Protein AF-A0AA38U4Q5-F1 (afdb_monomer_lite)

Structure (mmCIF, N/CA/C/O backbone):
data_AF-A0AA38U4Q5-F1
#
_entry.id   AF-A0AA38U4Q5-F1
#
loop_
_atom_site.group_PDB
_atom_site.id
_atom_site.type_symbol
_atom_site.label_atom_id
_atom_site.label_alt_id
_atom_site.label_comp_id
_atom_site.label_asym_id
_atom_site.label_entity_id
_atom_site.label_seq_id
_atom_site.pdbx_PDB_ins_code
_atom_site.Cartn_x
_atom_site.Cartn_y
_atom_site.Cartn_z
_atom_site.occupancy
_atom_site.B_iso_or_equiv
_atom_site.auth_seq_id
_atom_site.auth_comp_id
_atom_site.auth_asym_id
_atom_site.auth_atom_id
_atom_site.pdbx_PDB_model_num
ATOM 1 N N . MET A 1 1 ? -19.847 50.10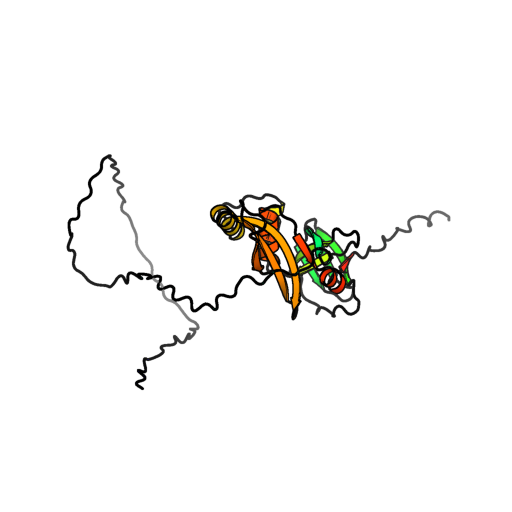5 -0.157 1.00 45.91 1 MET A N 1
ATOM 2 C CA . MET A 1 1 ? -18.550 50.261 -0.844 1.00 45.91 1 MET A CA 1
ATOM 3 C C . MET A 1 1 ? -17.625 51.060 0.057 1.00 45.91 1 MET A C 1
ATOM 5 O O . MET A 1 1 ? -17.808 52.264 0.127 1.00 45.91 1 MET A O 1
ATOM 9 N N . SER A 1 2 ? -16.682 50.407 0.745 1.00 33.75 2 SER A N 1
ATOM 10 C CA . SER A 1 2 ? -15.526 51.073 1.370 1.00 33.75 2 SER A CA 1
ATOM 11 C C . SER A 1 2 ? -14.420 50.029 1.566 1.00 33.75 2 SER A C 1
ATOM 13 O O . SER A 1 2 ? -14.553 49.141 2.404 1.00 33.75 2 SER A O 1
ATOM 15 N N . ALA A 1 3 ? -13.369 50.087 0.749 1.00 39.03 3 ALA A N 1
ATOM 16 C CA . ALA A 1 3 ? -12.176 49.256 0.889 1.00 39.03 3 ALA A CA 1
ATOM 17 C C . ALA A 1 3 ? -11.182 49.967 1.817 1.00 39.03 3 ALA A C 1
ATOM 19 O O . ALA A 1 3 ? -10.900 51.146 1.614 1.00 39.03 3 ALA A O 1
ATOM 20 N N . LEU A 1 4 ? -10.650 49.266 2.821 1.00 42.06 4 LEU A N 1
ATOM 21 C CA . LEU A 1 4 ? -9.545 49.761 3.643 1.00 42.06 4 LEU A CA 1
ATOM 22 C C . LEU A 1 4 ? -8.283 48.959 3.324 1.00 42.06 4 LEU A C 1
ATOM 24 O O . LEU A 1 4 ? -8.191 47.761 3.581 1.00 42.06 4 LEU A O 1
ATOM 28 N N . GLN A 1 5 ? -7.336 49.665 2.716 1.00 43.12 5 GLN A N 1
ATOM 29 C CA . GLN A 1 5 ? -6.002 49.221 2.339 1.00 43.12 5 GLN A CA 1
ATOM 30 C C . GLN A 1 5 ? -5.102 49.184 3.581 1.00 43.12 5 GLN A C 1
ATOM 32 O O . GLN A 1 5 ? -4.983 50.181 4.291 1.00 43.12 5 GLN A O 1
ATOM 37 N N . GLY A 1 6 ? -4.459 48.044 3.837 1.00 45.00 6 GLY A N 1
ATOM 38 C CA . GLY A 1 6 ? -3.438 47.879 4.875 1.00 45.00 6 GLY A CA 1
ATOM 39 C C . GLY A 1 6 ? -2.157 47.282 4.275 1.00 45.00 6 GLY A C 1
ATOM 40 O O . GLY A 1 6 ? -2.255 46.483 3.342 1.00 45.00 6 GLY A O 1
ATOM 41 N N . PRO A 1 7 ? -0.960 47.672 4.748 1.00 42.25 7 PRO A N 1
ATOM 42 C CA . PRO A 1 7 ? 0.298 47.344 4.083 1.00 42.25 7 PRO A CA 1
ATOM 43 C C . PRO A 1 7 ? 0.684 45.868 4.250 1.00 42.25 7 PRO A C 1
ATOM 45 O O . PRO A 1 7 ? 0.708 45.331 5.357 1.00 42.25 7 PRO A O 1
ATOM 48 N N . VAL A 1 8 ? 1.046 45.236 3.133 1.00 43.09 8 VAL A N 1
ATOM 49 C CA . VAL A 1 8 ? 1.680 43.914 3.084 1.00 43.09 8 VAL A CA 1
ATOM 50 C C . VAL A 1 8 ? 3.184 44.107 3.281 1.00 43.09 8 VAL A C 1
ATOM 52 O O . VAL A 1 8 ? 3.844 44.725 2.450 1.00 43.09 8 VAL A O 1
ATOM 55 N N . VAL A 1 9 ? 3.736 43.589 4.380 1.00 43.19 9 VAL A N 1
ATOM 56 C CA . VAL A 1 9 ? 5.187 43.559 4.614 1.00 43.19 9 VAL A CA 1
ATOM 57 C C . VAL A 1 9 ? 5.694 42.149 4.327 1.00 43.19 9 VAL A C 1
ATOM 59 O O . VAL A 1 9 ? 5.511 41.238 5.131 1.00 43.19 9 VAL A O 1
ATOM 62 N N . CYS A 1 10 ? 6.335 41.974 3.172 1.00 33.91 10 CYS A N 1
ATOM 63 C CA . CYS A 1 10 ? 7.063 40.757 2.815 1.00 33.91 10 CYS A CA 1
ATOM 64 C C . CYS A 1 10 ? 8.519 40.878 3.300 1.00 33.91 10 CYS A C 1
ATOM 66 O O . CYS A 1 10 ? 9.202 41.819 2.888 1.00 33.91 10 CYS A O 1
ATOM 68 N N . PRO A 1 11 ? 9.047 39.967 4.135 1.00 36.31 11 PRO A N 1
ATOM 69 C CA . PRO A 1 11 ? 10.461 39.998 4.482 1.00 36.31 11 PRO A CA 1
ATOM 70 C C . PRO A 1 11 ? 11.305 39.491 3.303 1.00 36.31 11 PRO A C 1
ATOM 72 O O . PRO A 1 11 ? 11.183 38.348 2.869 1.00 36.31 11 PRO A O 1
ATOM 75 N N . SER A 1 12 ? 12.171 40.367 2.791 1.00 36.84 12 SER A N 1
ATOM 76 C CA . SER A 1 12 ? 13.188 40.044 1.789 1.00 36.84 12 SER A CA 1
ATOM 77 C C . SER A 1 12 ? 14.406 39.415 2.470 1.00 36.84 12 SER A C 1
ATOM 79 O O . SER A 1 12 ? 14.981 39.993 3.394 1.00 36.84 12 SER A O 1
ATOM 81 N N . VAL A 1 13 ? 14.797 38.221 2.024 1.00 39.03 13 VAL A N 1
ATOM 82 C CA . VAL A 1 13 ? 16.018 37.535 2.461 1.00 39.03 13 VAL A CA 1
ATOM 83 C C . VAL A 1 13 ? 17.176 38.047 1.611 1.00 39.03 13 VAL A C 1
ATOM 85 O O . VAL A 1 13 ? 17.187 37.858 0.396 1.00 39.03 13 VAL A O 1
ATOM 88 N N . ARG A 1 14 ? 18.177 38.673 2.240 1.00 33.56 14 ARG A N 1
ATOM 89 C CA . ARG A 1 14 ? 19.441 39.025 1.579 1.00 33.56 14 ARG A CA 1
ATOM 90 C C . ARG A 1 14 ? 20.605 38.344 2.291 1.00 33.56 14 ARG A C 1
ATOM 92 O O . ARG A 1 14 ? 20.789 38.515 3.493 1.00 33.56 14 ARG A O 1
ATOM 99 N N . GLY A 1 15 ? 21.359 37.555 1.528 1.00 36.09 15 GLY A N 1
ATOM 100 C CA . GLY A 1 15 ? 22.541 36.835 1.992 1.00 36.09 15 GLY A CA 1
ATOM 101 C C . GLY A 1 15 ? 23.703 37.760 2.358 1.00 36.09 15 GLY A C 1
ATOM 102 O O . GLY A 1 15 ? 23.813 38.878 1.850 1.00 36.09 15 GLY A O 1
ATOM 103 N N . LYS A 1 16 ? 24.593 37.270 3.225 1.00 34.66 16 LYS A N 1
ATOM 104 C CA . LYS A 1 16 ? 25.886 37.893 3.522 1.00 34.66 16 LYS A CA 1
ATOM 105 C C . LYS A 1 16 ? 27.019 36.890 3.308 1.00 34.66 16 LYS A C 1
ATOM 107 O O . LYS A 1 16 ? 27.027 35.821 3.910 1.00 34.66 16 LYS A O 1
ATOM 112 N N . GLN A 1 17 ? 27.957 37.277 2.447 1.00 32.22 17 GLN A N 1
ATOM 113 C CA . GLN A 1 17 ? 29.292 36.700 2.298 1.00 32.22 17 GLN A CA 1
ATOM 114 C C . GLN A 1 17 ? 30.248 37.247 3.379 1.00 32.22 17 GLN A C 1
ATOM 116 O O . GLN A 1 17 ? 30.148 38.414 3.744 1.00 32.22 17 GLN A O 1
ATOM 121 N N . GLY A 1 18 ? 31.166 36.380 3.831 1.00 28.41 18 GLY A N 1
ATOM 122 C CA . GLY A 1 18 ? 32.621 36.593 3.969 1.00 28.41 18 GLY A CA 1
ATOM 123 C C . GLY A 1 18 ? 33.213 37.673 4.896 1.00 28.41 18 GLY A C 1
ATOM 124 O O . GLY A 1 18 ? 33.141 38.853 4.583 1.00 28.41 18 GLY A O 1
ATOM 125 N N . GLY A 1 19 ? 33.999 37.231 5.896 1.00 26.72 19 GLY A N 1
ATOM 126 C CA . GLY A 1 19 ? 35.382 37.724 6.074 1.00 26.72 19 GLY A CA 1
ATOM 127 C C . GLY A 1 19 ? 35.828 38.390 7.397 1.00 26.72 19 GLY A C 1
ATOM 128 O O . GLY A 1 19 ? 35.588 39.570 7.593 1.00 26.72 19 GLY A O 1
ATOM 129 N N . VAL A 1 20 ? 36.642 37.637 8.165 1.00 28.25 20 VAL A N 1
ATOM 130 C CA . VAL A 1 20 ? 37.889 38.004 8.905 1.00 28.25 20 VAL A CA 1
ATOM 131 C C . VAL A 1 20 ? 37.859 38.694 10.302 1.00 28.25 20 VAL A C 1
ATOM 133 O O . VAL A 1 20 ? 37.596 39.879 10.443 1.00 28.25 20 VAL A O 1
ATOM 136 N N . HIS A 1 21 ? 38.255 37.874 11.298 1.00 27.42 21 HIS A N 1
ATOM 137 C CA . HIS A 1 21 ? 39.023 38.024 12.565 1.00 27.42 21 HIS A CA 1
ATOM 138 C C . HIS A 1 21 ? 39.074 39.313 13.422 1.00 27.42 21 HIS A C 1
ATOM 140 O O . HIS A 1 21 ? 39.544 40.347 12.969 1.00 27.42 21 HIS A O 1
ATOM 146 N N . ALA A 1 22 ? 38.863 39.141 14.745 1.00 27.81 22 ALA A N 1
ATOM 147 C CA . ALA A 1 22 ? 39.891 39.298 15.801 1.00 27.81 22 ALA A CA 1
ATOM 148 C C . ALA A 1 22 ? 39.407 38.735 17.168 1.00 27.81 22 ALA A C 1
ATOM 150 O O . ALA A 1 22 ? 38.235 38.861 17.513 1.00 27.81 22 ALA A O 1
ATOM 151 N N . VAL A 1 23 ? 40.316 38.112 17.931 1.00 31.25 23 VAL A N 1
ATOM 152 C CA . VAL A 1 23 ? 40.161 37.595 19.316 1.00 31.25 23 VAL A CA 1
ATOM 153 C C . VAL A 1 23 ? 40.942 38.525 20.264 1.00 31.25 23 VAL A C 1
ATOM 155 O O . VAL A 1 23 ? 41.954 39.076 19.826 1.00 31.25 23 VAL A O 1
ATOM 158 N N . PRO A 1 24 ? 40.503 38.735 21.524 1.00 33.53 24 PRO A N 1
ATOM 159 C CA . PRO A 1 24 ? 41.291 38.204 22.652 1.00 33.53 24 PRO A CA 1
ATOM 160 C C . PRO A 1 24 ? 40.464 37.624 23.835 1.00 33.53 24 PRO A C 1
ATOM 162 O O . PRO A 1 24 ? 39.470 38.194 24.272 1.00 33.53 24 PRO A O 1
ATOM 165 N N . THR A 1 25 ? 40.920 36.455 24.313 1.00 27.16 25 THR A N 1
ATOM 166 C CA . THR A 1 25 ? 41.207 35.993 25.708 1.00 27.16 25 THR A CA 1
ATOM 167 C C . THR A 1 25 ? 41.130 37.050 26.836 1.00 27.16 25 THR A C 1
ATOM 169 O O . THR A 1 25 ? 41.479 38.190 26.565 1.00 27.16 25 THR A O 1
ATOM 172 N N . VAL A 1 26 ? 40.778 36.842 28.124 1.00 29.44 26 VAL A N 1
ATOM 173 C CA . VAL A 1 26 ? 40.912 35.789 29.183 1.00 29.44 26 VAL A CA 1
ATOM 174 C C . VAL A 1 26 ? 40.090 36.333 30.411 1.00 29.44 26 VAL A C 1
ATOM 176 O O . VAL A 1 26 ? 39.965 37.548 30.512 1.00 29.44 26 VAL A O 1
ATOM 179 N N . ASP A 1 27 ? 39.320 35.587 31.231 1.00 28.78 27 ASP A N 1
ATOM 180 C CA . ASP A 1 27 ? 39.670 35.010 32.563 1.00 28.78 27 ASP A CA 1
ATOM 181 C C . ASP A 1 27 ? 38.387 34.471 33.281 1.00 28.78 27 ASP A C 1
ATOM 183 O O . ASP A 1 27 ? 37.297 35.009 33.077 1.00 28.78 27 ASP A O 1
ATOM 187 N N . GLY A 1 28 ? 38.491 33.412 34.108 1.00 29.12 28 GLY A N 1
ATOM 188 C CA . GLY A 1 28 ? 37.381 32.753 34.859 1.00 29.12 28 GLY A CA 1
ATOM 189 C C . GLY A 1 28 ? 37.119 33.322 36.279 1.00 29.12 28 GLY A C 1
ATOM 190 O O . GLY A 1 28 ? 37.420 34.485 36.511 1.00 29.12 28 GLY A O 1
ATOM 191 N N . PRO A 1 29 ? 36.700 32.535 37.307 1.00 39.59 29 PRO A N 1
ATOM 192 C CA . PRO A 1 29 ? 35.668 31.485 37.375 1.00 39.59 29 PRO A CA 1
ATOM 193 C C . PRO A 1 29 ? 34.695 31.617 38.603 1.00 39.59 29 PRO A C 1
ATOM 195 O O . PRO A 1 29 ? 34.914 32.399 39.518 1.00 39.59 29 PRO A O 1
ATOM 198 N N . LEU A 1 30 ? 33.698 30.711 38.671 1.00 27.84 30 LEU A N 1
ATOM 199 C CA . LEU A 1 30 ? 33.122 30.077 39.889 1.00 27.84 30 LEU A CA 1
ATOM 200 C C . LEU A 1 30 ? 32.148 30.857 40.824 1.00 27.84 30 LEU A C 1
ATOM 202 O O . LEU A 1 30 ? 32.548 31.788 41.506 1.00 27.84 30 LEU A O 1
ATOM 206 N N . MET A 1 31 ? 30.915 30.335 41.019 1.00 30.05 31 MET A N 1
ATOM 207 C CA . MET A 1 31 ? 30.377 29.861 42.327 1.00 30.05 31 MET A CA 1
ATOM 208 C C . MET A 1 31 ? 28.862 29.512 42.315 1.00 30.05 31 MET A C 1
ATOM 210 O O . MET A 1 31 ? 27.995 30.368 42.213 1.00 30.05 31 MET A O 1
ATOM 214 N N . LYS A 1 32 ? 28.601 28.210 42.528 1.00 29.17 32 LYS A N 1
ATOM 215 C CA . LYS A 1 32 ? 27.568 27.545 43.363 1.00 29.17 32 LYS A CA 1
ATOM 216 C C . LYS A 1 32 ? 26.070 27.875 43.198 1.00 29.17 32 LYS A C 1
ATOM 218 O O . LYS A 1 32 ? 25.544 28.827 43.761 1.00 29.17 32 LYS A O 1
ATOM 223 N N . ALA A 1 33 ? 25.351 26.899 42.635 1.00 29.77 33 ALA A N 1
ATOM 224 C CA . ALA A 1 33 ? 23.920 26.683 42.843 1.00 29.77 33 ALA A CA 1
ATOM 225 C C . ALA A 1 33 ? 23.649 26.008 44.207 1.00 29.77 33 ALA A C 1
ATOM 227 O O . ALA A 1 33 ? 24.305 25.026 44.559 1.00 29.77 33 ALA A O 1
ATOM 228 N N . LYS A 1 34 ? 22.655 26.504 44.958 1.00 29.94 34 LYS A N 1
ATOM 229 C CA . LYS A 1 34 ? 22.042 25.803 46.098 1.00 29.94 34 LYS A CA 1
ATOM 230 C C . LYS A 1 34 ? 20.636 25.356 45.709 1.00 29.94 34 LYS A C 1
ATOM 232 O O . LYS A 1 34 ? 19.784 26.172 45.376 1.00 29.94 34 LYS A O 1
ATOM 237 N N . ILE A 1 35 ? 20.419 24.048 45.781 1.00 32.06 35 ILE A N 1
ATOM 238 C CA . ILE A 1 35 ? 19.111 23.397 45.743 1.00 32.06 35 ILE A CA 1
ATOM 239 C C . ILE A 1 35 ? 18.514 23.504 47.148 1.00 32.06 35 ILE A C 1
ATOM 241 O O . ILE A 1 35 ? 19.181 23.142 48.116 1.00 32.06 35 ILE A O 1
ATOM 245 N N . HIS A 1 36 ? 17.259 23.942 47.262 1.00 28.64 36 HIS A N 1
ATOM 246 C CA . HIS A 1 36 ? 16.460 23.678 48.454 1.00 28.64 36 HIS A CA 1
ATOM 247 C C . HIS A 1 36 ? 15.146 23.009 48.065 1.00 28.64 36 HIS A C 1
ATOM 249 O O . HIS A 1 36 ? 14.386 23.487 47.226 1.00 28.64 36 HIS A O 1
ATOM 255 N N . ARG A 1 37 ? 14.944 21.851 48.683 1.00 30.53 37 ARG A N 1
ATOM 256 C CA . ARG A 1 37 ? 13.786 20.971 48.607 1.00 30.53 37 ARG A CA 1
ATOM 257 C C . ARG A 1 37 ? 12.869 21.322 49.779 1.00 30.53 37 ARG A C 1
ATOM 259 O O . ARG A 1 37 ? 13.357 21.422 50.902 1.00 30.53 37 ARG A O 1
ATOM 266 N N . SER A 1 38 ? 11.567 21.414 49.544 1.00 33.88 38 SER A N 1
ATOM 267 C CA . SER A 1 38 ? 10.544 21.099 50.547 1.00 33.88 38 SER A CA 1
ATOM 268 C C . SER A 1 38 ? 9.225 20.803 49.836 1.00 33.88 38 SER A C 1
ATOM 270 O O . SER A 1 38 ? 8.713 21.607 49.065 1.00 33.88 38 SER A O 1
ATOM 272 N N . GLY A 1 39 ? 8.707 19.595 50.056 1.00 34.41 39 GLY A N 1
ATOM 273 C CA . GLY A 1 39 ? 7.292 19.307 49.845 1.00 34.41 39 GLY A CA 1
ATOM 274 C C . GLY A 1 39 ? 6.483 19.764 51.057 1.00 34.41 39 GLY A C 1
ATOM 275 O O . GLY A 1 39 ? 7.074 20.092 52.082 1.00 34.41 39 GLY A O 1
ATOM 276 N N . ILE A 1 40 ? 5.155 19.765 50.926 1.00 36.88 40 ILE A N 1
ATOM 277 C CA . ILE A 1 40 ? 4.161 19.216 51.869 1.00 36.88 40 ILE A CA 1
ATOM 278 C C . ILE A 1 40 ? 2.748 19.463 51.289 1.00 36.88 40 ILE A C 1
ATOM 280 O O . ILE A 1 40 ? 2.499 20.432 50.579 1.00 36.88 40 ILE A O 1
ATOM 284 N N . TRP A 1 41 ? 1.881 18.487 51.560 1.00 30.95 41 TRP A N 1
ATOM 285 C CA . TRP A 1 41 ? 0.478 18.262 51.197 1.00 30.95 41 TRP A CA 1
ATOM 286 C C . TRP A 1 41 ? -0.540 19.406 51.398 1.00 30.95 41 TRP A C 1
ATOM 288 O O . TRP A 1 41 ? -0.482 20.119 52.390 1.00 30.95 41 TRP A O 1
ATOM 298 N N . GLY A 1 42 ? -1.622 19.358 50.598 1.00 30.53 42 GLY A N 1
ATOM 299 C CA . GLY A 1 42 ? -2.968 19.127 51.161 1.00 30.53 42 GLY A CA 1
ATOM 300 C C . GLY A 1 42 ? -4.065 20.197 50.991 1.00 30.53 42 GLY A C 1
ATOM 301 O O . GLY A 1 42 ? -4.023 21.233 51.631 1.00 30.53 42 GLY A O 1
ATOM 302 N N . LEU A 1 43 ? -5.126 19.799 50.265 1.00 31.52 43 LEU A N 1
ATOM 303 C CA . LEU A 1 43 ? -6.559 20.166 50.380 1.00 31.52 43 LEU A CA 1
ATOM 304 C C . LEU A 1 43 ? -7.131 21.490 49.803 1.00 31.52 43 LEU A C 1
ATOM 306 O O . LEU A 1 43 ? -6.919 22.586 50.298 1.00 31.52 43 LEU A O 1
ATOM 310 N N . LYS A 1 44 ? -7.994 21.273 48.790 1.00 35.00 44 LYS A N 1
ATOM 311 C CA . LYS A 1 44 ? -9.343 21.827 48.510 1.00 35.00 44 LYS A CA 1
ATOM 312 C C . LYS A 1 44 ? -9.702 23.241 49.005 1.00 35.00 44 LYS A C 1
ATOM 314 O O . LYS A 1 44 ? -9.919 23.458 50.189 1.00 35.00 44 LYS A O 1
ATOM 319 N N . GLY A 1 45 ? -10.050 24.103 48.045 1.00 30.31 45 GLY A N 1
ATOM 320 C CA . GLY A 1 45 ? -10.934 25.252 48.262 1.00 30.31 45 GLY A CA 1
ATOM 321 C C . GLY A 1 45 ? -11.032 26.157 47.035 1.00 30.31 45 GLY A C 1
ATOM 322 O O . GLY A 1 45 ? -10.059 26.794 46.651 1.00 30.31 45 GLY A O 1
ATOM 323 N N . ILE A 1 46 ? -12.208 26.209 46.411 1.00 42.94 46 ILE A N 1
ATOM 324 C CA . ILE A 1 46 ? -12.569 27.212 45.403 1.00 42.94 46 ILE A CA 1
ATOM 325 C C . ILE A 1 46 ? -12.835 28.527 46.146 1.00 42.94 46 ILE A C 1
ATOM 327 O O . ILE A 1 46 ? -13.780 28.568 46.925 1.00 42.94 46 ILE A O 1
ATOM 331 N N . ASN A 1 47 ? -12.069 29.594 45.887 1.00 31.16 47 ASN A N 1
ATOM 332 C CA . ASN A 1 47 ? -12.656 30.908 45.606 1.00 31.16 47 ASN A CA 1
ATOM 333 C C . ASN A 1 47 ? -11.657 31.912 45.011 1.00 31.16 47 ASN A C 1
ATOM 335 O O . ASN A 1 47 ? -10.459 31.897 45.279 1.00 31.16 47 ASN A O 1
ATOM 339 N N . SER A 1 48 ? -12.209 32.791 44.184 1.00 39.16 48 SER A N 1
ATOM 340 C CA . SER A 1 48 ? -11.550 33.845 43.418 1.00 39.16 48 SER A CA 1
ATOM 341 C C . SER A 1 48 ? -10.980 34.959 44.305 1.00 39.16 48 SER A C 1
ATOM 343 O O . SER A 1 48 ? -11.746 35.667 44.953 1.00 39.16 48 SER A O 1
ATOM 345 N N . HIS A 1 49 ? -9.674 35.235 44.198 1.00 29.30 49 HIS A N 1
ATOM 346 C CA . HIS A 1 49 ? -9.106 36.538 44.561 1.00 29.30 49 HIS A CA 1
ATOM 347 C C . HIS A 1 49 ? -8.103 37.047 43.515 1.00 29.30 49 HIS A C 1
ATOM 349 O O . HIS A 1 49 ? -7.144 36.380 43.133 1.00 29.30 49 HIS A O 1
ATOM 355 N N . ARG A 1 50 ? -8.367 38.275 43.047 1.00 32.06 50 ARG A N 1
ATOM 356 C CA . ARG A 1 50 ? -7.543 39.077 42.135 1.00 32.06 50 ARG A CA 1
ATOM 357 C C . ARG A 1 50 ? -6.177 39.367 42.757 1.00 32.06 50 ARG A C 1
ATOM 359 O O . ARG A 1 50 ? -6.104 40.101 43.737 1.00 32.06 50 ARG A O 1
ATOM 366 N N . VAL A 1 51 ? -5.106 38.956 42.084 1.00 31.70 51 VAL A N 1
ATOM 367 C CA . VAL A 1 51 ? -3.791 39.589 42.234 1.00 31.70 51 VAL A CA 1
ATOM 368 C C . VAL A 1 51 ? -3.585 40.514 41.040 1.00 31.70 51 VAL A C 1
ATOM 370 O O . VAL A 1 51 ? -3.519 40.082 39.890 1.00 31.70 51 VAL A O 1
ATOM 373 N N . ARG A 1 52 ? -3.547 41.820 41.309 1.00 29.36 52 ARG A N 1
ATOM 374 C CA . ARG A 1 52 ? -3.291 42.856 40.308 1.00 29.36 52 ARG A CA 1
ATOM 375 C C . ARG A 1 52 ? -1.785 43.126 40.286 1.00 29.36 52 ARG A C 1
ATOM 377 O O . ARG A 1 52 ? -1.299 43.915 41.084 1.00 29.36 52 ARG A O 1
ATOM 384 N N . VAL A 1 53 ? -1.063 42.508 39.352 1.00 31.75 53 VAL A N 1
ATOM 385 C CA . VAL A 1 53 ? 0.281 42.959 38.958 1.00 31.75 53 VAL A CA 1
ATOM 386 C C . VAL A 1 53 ? 0.172 43.566 37.567 1.00 31.75 53 VAL A C 1
ATOM 388 O O . VAL A 1 53 ? -0.210 42.908 36.602 1.00 31.75 53 VAL A O 1
ATOM 391 N N . ARG A 1 54 ? 0.447 44.866 37.487 1.00 30.78 54 ARG A N 1
ATOM 392 C CA . ARG A 1 54 ? 0.436 45.651 36.255 1.00 30.78 54 ARG A CA 1
ATOM 393 C C . ARG A 1 54 ? 1.880 45.787 35.779 1.00 30.78 54 ARG A C 1
ATOM 395 O O . ARG A 1 54 ? 2.615 46.572 36.360 1.00 30.78 54 ARG A O 1
ATOM 402 N N . ASN A 1 55 ? 2.254 45.097 34.703 1.00 31.12 55 ASN A N 1
ATOM 403 C CA . ASN A 1 55 ? 2.936 45.763 33.596 1.00 31.12 55 ASN A CA 1
ATOM 404 C C . ASN A 1 55 ? 2.805 44.977 32.283 1.00 31.12 55 ASN A C 1
ATOM 406 O O . ASN A 1 55 ? 2.635 43.764 32.267 1.00 31.12 55 ASN A O 1
ATOM 410 N N . GLN A 1 56 ? 2.780 45.730 31.193 1.00 41.12 56 GLN A N 1
ATOM 411 C CA . GLN A 1 56 ? 2.202 45.386 29.901 1.00 41.12 56 GLN A CA 1
ATOM 412 C C . GLN A 1 56 ? 3.181 44.638 28.983 1.00 41.12 56 GLN A C 1
ATOM 414 O O . GLN A 1 56 ? 4.295 45.105 28.773 1.00 41.12 56 GLN A O 1
ATOM 419 N N . ARG A 1 57 ? 2.716 43.556 28.344 1.00 38.34 57 ARG A N 1
ATOM 420 C CA . ARG A 1 57 ? 2.885 43.252 26.904 1.00 38.34 57 ARG A CA 1
ATOM 421 C C . ARG A 1 57 ? 1.999 42.047 26.570 1.00 38.34 57 ARG A C 1
ATOM 423 O O . ARG A 1 57 ? 2.035 41.031 27.251 1.00 38.34 57 ARG A O 1
ATOM 430 N N . GLY A 1 58 ? 1.100 42.248 25.608 1.00 39.69 58 GLY A N 1
ATOM 431 C CA . GLY A 1 58 ? -0.142 41.493 25.454 1.00 39.69 58 GLY A CA 1
ATOM 432 C C . GLY A 1 58 ? 0.032 40.006 25.154 1.00 39.69 58 GLY A C 1
ATOM 433 O O . GLY A 1 58 ? 0.520 39.634 24.092 1.00 39.69 58 GLY A O 1
ATOM 434 N N . SER A 1 59 ? -0.477 39.167 26.055 1.00 43.06 59 SER A N 1
ATOM 435 C CA . SER A 1 59 ? -0.853 37.796 25.725 1.00 43.06 59 SER A CA 1
ATOM 436 C C . SER A 1 59 ? -2.182 37.848 24.973 1.00 43.06 59 SER A C 1
ATOM 438 O O . SER A 1 59 ? -3.225 38.139 25.561 1.00 43.06 59 SER A O 1
ATOM 440 N N . LYS A 1 60 ? -2.152 37.652 23.651 1.00 42.69 60 LYS A N 1
ATOM 441 C CA . LYS A 1 60 ? -3.379 37.434 22.879 1.00 42.69 60 LYS A CA 1
ATOM 442 C C . LYS A 1 60 ? -3.881 36.031 23.212 1.00 42.69 60 LYS A C 1
ATOM 444 O O . LYS A 1 60 ? -3.334 35.048 22.723 1.00 42.69 60 LYS A O 1
ATOM 449 N N . ILE A 1 61 ? -4.916 35.945 24.040 1.00 42.47 61 ILE A N 1
ATOM 450 C CA . ILE A 1 61 ? -5.709 34.723 24.171 1.00 42.47 61 ILE A CA 1
ATOM 451 C C . ILE A 1 61 ? -6.485 34.582 22.861 1.00 42.47 61 ILE A C 1
ATOM 453 O O . ILE A 1 61 ? -7.350 35.401 22.558 1.00 42.47 61 ILE A O 1
ATOM 457 N N . VAL A 1 62 ? -6.127 33.588 22.050 1.00 47.50 62 VAL A N 1
ATOM 458 C CA . VAL A 1 62 ? -6.910 33.220 20.868 1.00 47.50 62 VAL A CA 1
ATOM 459 C C . VAL A 1 62 ? -8.086 32.387 21.363 1.00 47.50 62 VAL A C 1
ATOM 461 O O . VAL A 1 62 ? -7.959 31.194 21.619 1.00 47.50 62 VAL A O 1
ATOM 464 N N . THR A 1 63 ? -9.224 33.041 21.567 1.00 35.31 63 THR A N 1
ATOM 465 C CA . THR A 1 63 ? -10.490 32.385 21.893 1.00 35.31 63 THR A CA 1
ATOM 466 C C . THR A 1 63 ? -11.143 31.922 20.596 1.00 35.31 63 THR A C 1
ATOM 468 O O . THR A 1 63 ? -11.715 32.717 19.851 1.00 35.31 63 THR A O 1
ATOM 471 N N . CYS A 1 64 ? -11.047 30.629 20.302 1.00 33.91 64 CYS A N 1
ATOM 472 C CA . CYS A 1 64 ? -11.766 30.020 19.189 1.00 33.91 64 CYS A CA 1
ATOM 473 C C . CYS A 1 64 ? -13.254 29.942 19.563 1.00 33.91 64 CYS A C 1
ATOM 475 O O . CYS A 1 64 ? -13.632 29.140 20.415 1.00 33.91 64 CYS A O 1
ATOM 477 N N . SER A 1 65 ? -14.098 30.777 18.958 1.00 38.62 65 SER A N 1
ATOM 478 C CA . SER A 1 65 ? -15.554 30.616 19.042 1.00 38.62 65 SER A CA 1
ATOM 479 C C . SER A 1 65 ? -15.999 29.763 17.859 1.00 38.62 65 SER A C 1
ATOM 481 O O . SER A 1 65 ? -15.833 30.170 16.711 1.00 38.62 65 SER A O 1
ATOM 483 N N . PHE A 1 66 ? -16.521 28.564 18.119 1.00 39.84 66 PHE A N 1
ATOM 484 C CA . PHE A 1 66 ? -17.100 27.712 17.081 1.00 39.84 66 PHE A CA 1
ATOM 485 C C . PHE A 1 66 ? -18.464 28.269 16.668 1.00 39.84 66 PHE A C 1
ATOM 487 O O . PHE A 1 66 ? -19.501 27.886 17.201 1.00 39.84 66 PHE A O 1
ATOM 494 N N . SER A 1 67 ? -18.469 29.194 15.713 1.00 37.81 67 SER A N 1
ATOM 495 C CA . SER A 1 67 ? -19.675 29.579 14.983 1.00 37.81 67 SER A CA 1
ATOM 496 C C . SER A 1 67 ? -19.803 28.677 13.757 1.00 37.81 67 SER A C 1
ATOM 498 O O . SER A 1 67 ? -19.437 29.061 12.648 1.00 37.81 67 SER A O 1
ATOM 500 N N . SER A 1 68 ? -20.284 27.448 13.950 1.00 39.72 68 SER A N 1
ATOM 501 C CA . SER A 1 68 ? -20.606 26.555 12.832 1.00 39.72 68 SER A CA 1
ATOM 502 C C . SER A 1 68 ? -21.881 27.033 12.135 1.00 39.72 68 SER A C 1
ATOM 504 O O . SER A 1 68 ? -22.970 26.559 12.436 1.00 39.72 68 SER A O 1
ATOM 506 N N . SER A 1 69 ? -21.754 27.959 11.181 1.00 46.56 69 SER A N 1
ATOM 507 C CA . SER A 1 69 ? -22.740 28.086 10.099 1.00 46.56 69 SER A CA 1
ATOM 508 C C . SER A 1 69 ? -22.257 27.223 8.935 1.00 46.56 69 SER A C 1
ATOM 510 O O . SER A 1 69 ? -21.554 27.666 8.032 1.00 46.56 69 SER A O 1
ATOM 512 N N . SER A 1 70 ? -22.539 25.923 9.023 1.00 50.59 70 SER A N 1
ATOM 513 C CA . SER A 1 70 ? -22.332 25.027 7.890 1.00 50.59 70 SER A CA 1
ATOM 514 C C . SER A 1 70 ? -23.453 25.303 6.892 1.00 50.59 70 SER A C 1
ATOM 516 O O . SER A 1 70 ? -24.594 24.903 7.118 1.00 50.59 70 SER A O 1
ATOM 518 N N . ASN A 1 71 ? -23.149 26.017 5.808 1.00 53.78 71 ASN A N 1
ATOM 519 C CA . ASN A 1 71 ? -24.072 26.238 4.693 1.00 53.78 71 ASN A CA 1
ATOM 520 C C . ASN A 1 71 ? -24.255 24.949 3.882 1.00 53.78 71 ASN A C 1
ATOM 522 O O . ASN A 1 71 ? -23.900 24.952 2.714 1.00 53.78 71 ASN A O 1
ATOM 526 N N . GLY A 1 72 ? -24.730 23.856 4.496 1.00 52.19 72 GLY A N 1
ATOM 527 C CA . GLY A 1 72 ? -25.332 22.665 3.866 1.00 52.19 72 GLY A CA 1
ATOM 528 C C . GLY A 1 72 ? -24.567 21.927 2.754 1.00 52.19 72 GLY A C 1
ATOM 529 O O . GLY A 1 72 ? -25.002 20.864 2.341 1.00 52.19 72 GLY A O 1
ATOM 530 N N . ASN A 1 73 ? -23.435 22.440 2.286 1.00 44.53 73 ASN A N 1
ATOM 531 C CA . ASN A 1 73 ? -22.660 21.952 1.155 1.00 44.53 73 ASN A CA 1
ATOM 532 C C . ASN A 1 73 ? -21.461 21.140 1.641 1.00 44.53 73 ASN A C 1
ATOM 534 O O . ASN A 1 73 ? -20.449 21.024 0.951 1.00 44.53 73 ASN A O 1
ATOM 538 N N . GLY A 1 74 ? -21.555 20.621 2.871 1.00 44.69 74 GLY A N 1
ATOM 539 C CA . GLY A 1 74 ? -20.661 19.571 3.317 1.00 44.69 74 GLY A CA 1
ATOM 540 C C . GLY A 1 74 ? -20.766 18.462 2.289 1.00 44.69 74 GLY A C 1
ATOM 541 O O . GLY A 1 74 ? -21.865 17.969 2.046 1.00 44.69 74 GLY A O 1
ATOM 542 N N . SER A 1 75 ? -19.641 18.147 1.648 1.00 45.50 75 SER A N 1
ATOM 543 C CA . SER A 1 75 ? -19.520 17.003 0.759 1.00 45.50 75 SER A CA 1
ATOM 544 C C . SER A 1 75 ? -19.984 15.798 1.567 1.00 45.50 75 SER A C 1
ATOM 546 O O . SER A 1 75 ? -19.261 15.321 2.442 1.00 45.50 75 SER A O 1
ATOM 548 N N . MET A 1 76 ? -21.238 15.389 1.372 1.00 47.16 76 MET A N 1
ATOM 549 C CA . MET A 1 76 ? -21.748 14.155 1.947 1.00 47.16 76 MET A CA 1
ATOM 550 C C . MET A 1 76 ? -20.777 13.068 1.501 1.00 47.16 76 MET A C 1
ATOM 552 O O . MET A 1 76 ? -20.323 13.096 0.354 1.00 47.16 76 MET A O 1
ATOM 556 N N . ALA A 1 77 ? -20.396 12.173 2.415 1.00 49.34 77 ALA A N 1
ATOM 557 C CA . ALA A 1 77 ? -19.632 10.991 2.049 1.00 49.34 77 ALA A CA 1
ATOM 558 C C . ALA A 1 77 ? -20.369 10.337 0.872 1.00 49.34 77 ALA A C 1
ATOM 560 O O . ALA A 1 77 ? -21.528 9.948 1.015 1.00 49.34 77 ALA A O 1
ATOM 561 N N . GLU A 1 78 ? -19.761 10.367 -0.317 1.00 45.19 78 GLU A N 1
ATOM 562 C CA . GLU A 1 78 ? -20.415 9.885 -1.529 1.00 45.19 78 GLU A CA 1
ATOM 563 C C . GLU A 1 78 ? -20.850 8.434 -1.319 1.00 45.19 78 GLU A C 1
ATOM 565 O O . GLU A 1 78 ? -20.138 7.643 -0.698 1.00 45.19 78 GLU A O 1
ATOM 570 N N . SER A 1 79 ? -22.031 8.089 -1.831 1.00 46.66 79 SER A N 1
ATOM 571 C CA . SER A 1 79 ? -22.535 6.721 -1.774 1.00 46.66 79 SER A CA 1
ATOM 572 C C . SER A 1 79 ? -21.568 5.798 -2.521 1.00 46.66 79 SER A C 1
ATOM 574 O O . SER A 1 79 ? -21.315 5.965 -3.716 1.00 46.66 79 SER A O 1
ATOM 576 N N . PHE A 1 80 ? -20.970 4.863 -1.781 1.00 53.78 80 PHE A N 1
ATOM 577 C CA . PHE A 1 80 ? -19.904 3.986 -2.250 1.00 53.78 80 PHE A CA 1
ATOM 578 C C . PHE A 1 80 ? -20.465 2.927 -3.194 1.00 53.78 80 PHE A C 1
ATOM 580 O O . PHE A 1 80 ? -20.993 1.918 -2.742 1.00 53.78 80 PHE A O 1
ATOM 587 N N . ASN A 1 81 ? -20.327 3.131 -4.501 1.00 54.84 81 ASN A N 1
ATOM 588 C CA . ASN A 1 81 ? -20.652 2.099 -5.486 1.00 54.84 81 ASN A CA 1
ATOM 589 C C . ASN A 1 81 ? -19.380 1.599 -6.185 1.00 54.84 81 ASN A C 1
ATOM 591 O O . ASN A 1 81 ? -19.258 1.621 -7.406 1.00 54.84 81 ASN A O 1
ATOM 595 N N . GLU A 1 82 ? -18.384 1.209 -5.386 1.00 68.69 82 GLU A N 1
ATOM 596 C CA . GLU A 1 82 ? -17.233 0.446 -5.870 1.00 68.69 82 GLU A CA 1
ATOM 597 C C . GLU A 1 82 ? -17.545 -1.042 -5.693 1.00 68.69 82 GLU A C 1
ATOM 599 O O . GLU A 1 82 ? -17.705 -1.507 -4.565 1.00 68.69 82 GLU A O 1
ATOM 604 N N . ASN A 1 83 ? -17.642 -1.786 -6.796 1.00 83.50 83 ASN A N 1
ATOM 605 C CA . ASN A 1 83 ? -17.963 -3.206 -6.757 1.00 83.50 83 ASN A CA 1
ATOM 606 C C . ASN A 1 83 ? -16.778 -4.006 -6.194 1.00 83.50 83 ASN A C 1
ATOM 608 O O . ASN A 1 83 ? -15.666 -3.956 -6.722 1.00 83.50 83 ASN A O 1
ATOM 612 N N . ASP A 1 84 ? -17.017 -4.774 -5.132 1.00 88.50 84 ASP A N 1
ATOM 613 C CA . ASP A 1 84 ? -16.009 -5.619 -4.483 1.00 88.50 84 ASP A CA 1
ATOM 614 C C . ASP A 1 84 ? -15.350 -6.607 -5.461 1.00 88.50 84 ASP A C 1
ATOM 616 O O . ASP A 1 84 ? -14.181 -6.959 -5.285 1.00 88.50 84 ASP A O 1
ATOM 620 N N . SER A 1 85 ? -16.052 -7.008 -6.532 1.00 92.50 85 SER A N 1
ATOM 621 C CA . SER A 1 85 ? -15.499 -7.887 -7.569 1.00 92.50 85 SER A CA 1
ATOM 622 C C . SER A 1 85 ? -14.331 -7.279 -8.339 1.00 92.50 85 SER A C 1
ATOM 624 O O . SER A 1 85 ? -13.554 -8.024 -8.942 1.00 92.50 85 SER A O 1
ATOM 626 N N . ASP A 1 86 ? -14.187 -5.956 -8.324 1.00 95.62 86 ASP A N 1
ATOM 627 C CA . ASP A 1 86 ? -13.166 -5.236 -9.086 1.00 95.62 86 ASP A CA 1
ATOM 628 C C . ASP A 1 86 ? -11.840 -5.146 -8.331 1.00 95.62 86 ASP A C 1
ATOM 630 O O . ASP A 1 86 ? -10.864 -4.601 -8.846 1.00 95.62 86 ASP A O 1
ATOM 634 N N . TYR A 1 87 ? -11.782 -5.705 -7.122 1.00 97.06 87 TYR A N 1
ATOM 635 C CA . TYR A 1 87 ? -10.630 -5.647 -6.241 1.00 97.06 87 TYR A CA 1
ATOM 636 C C . TYR A 1 87 ? -10.048 -7.032 -5.964 1.00 97.06 87 TYR A C 1
ATOM 638 O O . TYR A 1 87 ? -10.740 -8.052 -5.974 1.00 97.06 87 TYR A O 1
ATOM 646 N N . VAL A 1 88 ? -8.743 -7.066 -5.718 1.00 97.56 88 VAL A N 1
ATOM 647 C CA . VAL A 1 88 ? -7.997 -8.261 -5.314 1.00 97.56 88 VAL A CA 1
ATOM 648 C C . VAL A 1 88 ? -7.243 -7.979 -4.020 1.00 97.56 88 VAL A C 1
ATOM 650 O O . VAL A 1 88 ? -6.741 -6.873 -3.826 1.00 97.56 88 VAL A O 1
ATOM 653 N N . ASN A 1 89 ? -7.171 -8.964 -3.123 1.00 98.31 89 ASN A N 1
ATOM 654 C CA . ASN A 1 89 ? -6.339 -8.864 -1.926 1.00 98.31 89 ASN A CA 1
ATOM 655 C C . ASN A 1 89 ? -4.852 -8.822 -2.295 1.00 98.31 89 ASN A C 1
ATOM 657 O O . ASN A 1 89 ? -4.422 -9.334 -3.331 1.00 98.31 89 ASN A O 1
ATOM 661 N N . SER A 1 90 ? -4.060 -8.205 -1.430 1.00 98.44 90 SER A N 1
ATOM 662 C CA . SER A 1 90 ? -2.626 -8.076 -1.631 1.00 98.44 90 SER A CA 1
ATOM 663 C C . SER A 1 90 ? -1.851 -8.222 -0.331 1.00 98.44 90 SER A C 1
ATOM 665 O O . SER A 1 90 ? -2.304 -7.804 0.738 1.00 98.44 90 SER A O 1
ATOM 667 N N . SER A 1 91 ? -0.643 -8.761 -0.452 1.00 97.81 91 SER A N 1
ATOM 668 C CA . SER A 1 91 ? 0.352 -8.814 0.618 1.00 97.81 91 SER A CA 1
ATOM 669 C C . SER A 1 91 ? 1.516 -7.878 0.323 1.00 97.81 91 SER A C 1
ATOM 671 O O . SER A 1 91 ? 1.824 -7.563 -0.825 1.00 97.81 91 SER A O 1
ATOM 673 N N . ILE A 1 92 ? 2.186 -7.413 1.374 1.00 97.56 92 ILE A N 1
ATOM 674 C CA . ILE A 1 92 ? 3.351 -6.537 1.240 1.00 97.56 92 ILE A CA 1
ATOM 675 C C . ILE A 1 92 ? 4.609 -7.392 1.112 1.00 97.56 92 ILE A C 1
ATOM 677 O O . ILE A 1 92 ? 4.856 -8.286 1.923 1.00 97.56 92 ILE A O 1
ATOM 681 N N . VAL A 1 93 ? 5.432 -7.078 0.120 1.00 95.50 93 VAL A N 1
ATOM 682 C CA . VAL A 1 93 ? 6.764 -7.656 -0.061 1.00 95.50 93 VAL A CA 1
ATOM 683 C C . VAL A 1 93 ? 7.789 -6.810 0.702 1.00 95.50 93 VAL A C 1
ATOM 685 O O . VAL A 1 93 ? 7.756 -5.583 0.621 1.00 95.50 93 VAL A O 1
ATOM 688 N N . GLU A 1 94 ? 8.727 -7.445 1.422 1.00 92.56 94 GLU A N 1
ATOM 689 C CA . GLU A 1 94 ? 9.846 -6.755 2.095 1.00 92.56 94 GLU A CA 1
ATOM 690 C C . GLU A 1 94 ? 10.883 -6.227 1.081 1.00 92.56 94 GLU A C 1
ATOM 692 O O . GLU A 1 94 ? 12.004 -6.733 0.968 1.00 92.56 94 GLU A O 1
ATOM 697 N N . ALA A 1 95 ? 10.492 -5.209 0.321 1.00 90.75 95 ALA A N 1
ATOM 698 C CA . ALA A 1 95 ? 11.337 -4.471 -0.606 1.00 90.75 95 ALA A CA 1
ATOM 699 C C . ALA A 1 95 ? 11.957 -3.236 0.069 1.00 90.75 95 ALA A C 1
ATOM 701 O O . ALA A 1 95 ? 11.399 -2.675 1.012 1.00 90.75 95 ALA A O 1
ATOM 702 N N . VAL A 1 96 ? 13.125 -2.826 -0.422 1.00 89.69 96 VAL A N 1
ATOM 703 C CA . VAL A 1 96 ? 13.836 -1.613 0.006 1.00 89.69 96 VAL A CA 1
ATOM 704 C C . VAL A 1 96 ? 13.616 -0.505 -1.014 1.00 89.69 96 VAL A C 1
ATOM 706 O O . VAL A 1 96 ? 13.133 0.572 -0.674 1.00 89.69 96 VAL A O 1
ATOM 709 N N . GLU A 1 97 ? 13.958 -0.782 -2.268 1.00 92.25 97 GLU A N 1
ATOM 710 C CA . GLU A 1 97 ? 13.957 0.199 -3.347 1.00 92.25 97 GLU A CA 1
ATOM 711 C C . GLU A 1 97 ? 13.667 -0.461 -4.694 1.00 92.25 97 GLU A C 1
ATOM 713 O O . GLU A 1 97 ? 13.859 -1.669 -4.878 1.00 92.25 97 GLU A O 1
ATOM 718 N N . VAL A 1 98 ? 13.204 0.353 -5.636 1.00 92.19 98 VAL A N 1
ATOM 719 C CA . VAL A 1 98 ? 12.942 -0.028 -7.022 1.00 92.19 98 VAL A CA 1
ATOM 720 C C . VAL A 1 98 ? 13.763 0.863 -7.937 1.00 92.19 98 VAL A C 1
ATOM 722 O O . VAL A 1 98 ? 13.823 2.080 -7.753 1.00 92.19 98 VAL A O 1
ATOM 725 N N . LYS A 1 99 ? 14.376 0.244 -8.942 1.00 90.88 99 LYS A N 1
ATOM 726 C CA . LYS A 1 99 ? 15.088 0.920 -10.021 1.00 90.88 99 LYS A CA 1
ATOM 727 C C . LYS A 1 99 ? 14.465 0.527 -11.363 1.00 90.88 99 LYS A C 1
ATOM 729 O O . LYS A 1 99 ? 14.279 -0.664 -11.608 1.00 90.88 99 LYS A O 1
ATOM 734 N N . SER A 1 100 ? 14.152 1.517 -12.200 1.00 85.69 100 SER A N 1
ATOM 735 C CA . SER A 1 100 ? 13.775 1.306 -13.607 1.00 85.69 100 SER A CA 1
ATOM 736 C C . SER A 1 100 ? 15.030 1.153 -14.471 1.00 85.69 100 SER A C 1
ATOM 738 O O . SER A 1 100 ? 16.088 1.670 -14.118 1.00 85.69 100 SER A O 1
ATOM 740 N N . GLY A 1 101 ? 14.938 0.432 -15.581 1.00 78.38 101 GLY A N 1
ATOM 741 C CA . GLY A 1 101 ? 16.028 0.223 -16.526 1.00 78.38 101 GLY A CA 1
ATOM 742 C C . GLY A 1 101 ? 15.532 -0.323 -17.871 1.00 78.38 101 GLY A C 1
ATOM 743 O O . GLY A 1 101 ? 14.347 -0.622 -18.022 1.00 78.38 101 GLY A O 1
ATOM 744 N N . PRO A 1 102 ? 16.431 -0.479 -18.859 1.00 70.75 102 PRO A N 1
ATOM 745 C CA . PRO A 1 102 ? 16.067 -0.890 -20.219 1.00 70.75 102 PRO A CA 1
ATOM 746 C C . PRO A 1 102 ? 15.464 -2.302 -20.289 1.00 70.75 102 PRO A C 1
ATOM 748 O O . PRO A 1 102 ? 14.602 -2.564 -21.120 1.00 70.75 102 PRO A O 1
ATOM 751 N N . ASP A 1 103 ? 15.865 -3.191 -19.376 1.00 70.81 103 ASP A N 1
ATOM 752 C CA . ASP A 1 103 ? 15.374 -4.573 -19.293 1.00 70.81 103 ASP A CA 1
ATOM 753 C C . ASP A 1 103 ? 14.184 -4.732 -18.319 1.00 70.81 103 ASP A C 1
ATOM 755 O O . ASP A 1 103 ? 13.865 -5.846 -17.892 1.00 70.81 103 ASP A O 1
ATOM 759 N N . GLY A 1 104 ? 13.547 -3.623 -17.919 1.00 81.81 104 GLY A N 1
ATOM 760 C CA . GLY A 1 104 ? 12.460 -3.583 -16.939 1.00 81.81 104 GLY A CA 1
ATOM 761 C C . GLY A 1 104 ? 12.901 -3.041 -15.577 1.00 81.81 104 GLY A C 1
ATOM 762 O O . GLY A 1 104 ? 13.679 -2.097 -15.485 1.00 81.81 104 GLY A O 1
ATOM 763 N N . PHE A 1 105 ? 12.395 -3.626 -14.492 1.00 86.75 105 PHE A N 1
ATOM 764 C CA . PHE A 1 105 ? 12.599 -3.141 -13.125 1.00 86.75 105 PHE A CA 1
ATOM 765 C C . PHE A 1 105 ? 13.448 -4.095 -12.318 1.00 86.75 105 PHE A C 1
ATOM 767 O O . PHE A 1 105 ? 13.335 -5.317 -12.422 1.00 86.75 105 PHE A O 1
ATOM 774 N N . VAL A 1 106 ? 14.241 -3.520 -11.427 1.00 91.75 106 VAL A N 1
ATOM 775 C CA . VAL A 1 106 ? 14.929 -4.260 -10.381 1.00 91.75 106 VAL A CA 1
ATOM 776 C C . VAL A 1 106 ? 14.363 -3.825 -9.041 1.00 91.75 106 VAL A C 1
ATOM 778 O O . VAL A 1 106 ? 14.486 -2.665 -8.649 1.00 91.75 106 VAL A O 1
ATOM 781 N N . ILE A 1 107 ? 13.752 -4.769 -8.333 1.00 93.38 107 ILE A N 1
ATOM 782 C CA . ILE A 1 107 ? 13.329 -4.592 -6.947 1.00 93.38 107 ILE A CA 1
ATOM 783 C C . ILE A 1 107 ? 14.449 -5.132 -6.066 1.00 93.38 107 ILE A C 1
ATOM 785 O O . ILE A 1 107 ? 14.759 -6.326 -6.104 1.00 93.38 107 ILE A O 1
ATOM 789 N N . LYS A 1 108 ? 15.057 -4.264 -5.262 1.00 93.94 108 LYS A N 1
ATOM 790 C CA . LYS A 1 108 ? 15.996 -4.690 -4.230 1.00 93.94 108 LYS A CA 1
ATOM 791 C C . LYS A 1 108 ? 15.214 -5.081 -2.990 1.00 93.94 108 LYS A C 1
ATOM 793 O O . LYS A 1 108 ? 14.538 -4.265 -2.363 1.00 93.94 108 LYS A O 1
ATOM 798 N N . MET A 1 109 ? 15.318 -6.349 -2.649 1.00 94.06 109 MET A N 1
ATOM 799 C CA . MET A 1 109 ? 14.709 -6.952 -1.480 1.00 94.06 109 MET A CA 1
ATOM 800 C C . MET A 1 109 ? 15.527 -6.624 -0.235 1.00 94.06 109 MET A C 1
ATOM 802 O O . MET A 1 109 ? 16.727 -6.344 -0.297 1.00 94.06 109 MET A O 1
ATOM 806 N N . ARG A 1 110 ? 14.887 -6.692 0.929 1.00 89.94 110 ARG A N 1
ATOM 807 C CA . ARG A 1 110 ? 15.539 -6.407 2.211 1.00 89.94 110 ARG A CA 1
ATOM 808 C C . ARG A 1 110 ? 16.605 -7.424 2.607 1.00 89.94 110 ARG A C 1
ATOM 810 O O . ARG A 1 110 ? 17.513 -7.079 3.355 1.00 89.94 110 ARG A O 1
ATOM 817 N N . ASP A 1 111 ? 16.519 -8.646 2.089 1.00 90.50 111 ASP A N 1
ATOM 818 C CA . ASP A 1 111 ? 17.552 -9.678 2.233 1.00 90.50 111 ASP A CA 1
ATOM 819 C C . ASP A 1 111 ? 18.764 -9.456 1.303 1.00 90.50 111 ASP A C 1
ATOM 821 O O . ASP A 1 111 ? 19.676 -10.279 1.268 1.00 90.50 111 ASP A O 1
ATOM 825 N N . GLY A 1 112 ? 18.783 -8.353 0.546 1.00 89.69 112 GLY A N 1
ATOM 826 C CA . GLY A 1 112 ? 19.842 -8.007 -0.399 1.00 89.69 112 GLY A CA 1
ATOM 827 C C . GLY A 1 112 ? 19.693 -8.664 -1.773 1.00 89.69 112 GLY A C 1
ATOM 828 O O . GLY A 1 112 ? 20.484 -8.366 -2.674 1.00 89.69 112 GLY A O 1
ATOM 829 N N . LYS A 1 113 ? 18.690 -9.530 -1.978 1.00 91.81 113 LYS A N 1
ATOM 830 C CA . LYS A 1 113 ? 18.412 -10.100 -3.301 1.00 91.81 113 LYS A CA 1
ATOM 831 C C . LYS A 1 113 ? 17.813 -9.051 -4.229 1.00 91.81 113 LYS A C 1
ATOM 833 O O . LYS A 1 113 ? 17.152 -8.110 -3.803 1.00 91.81 113 LYS A O 1
ATOM 838 N N . HIS A 1 114 ? 18.018 -9.252 -5.522 1.00 91.25 114 HIS A N 1
ATOM 839 C CA . HIS A 1 114 ? 17.478 -8.391 -6.566 1.00 91.25 114 HIS A CA 1
ATOM 840 C C . HIS A 1 114 ? 16.497 -9.206 -7.406 1.00 91.25 114 HIS A C 1
ATOM 842 O O . HIS A 1 114 ? 16.875 -10.231 -7.977 1.00 91.25 114 HIS A O 1
ATOM 848 N N . LEU A 1 115 ? 15.243 -8.766 -7.469 1.00 91.44 115 LEU A N 1
ATOM 849 C CA . LEU A 1 115 ? 14.221 -9.357 -8.325 1.00 91.44 115 LEU A CA 1
ATOM 850 C C . LEU A 1 115 ? 14.123 -8.544 -9.608 1.00 91.44 115 LEU A C 1
ATOM 852 O O . LEU A 1 115 ? 13.782 -7.362 -9.570 1.00 91.44 115 LEU A O 1
ATOM 856 N N . ARG A 1 116 ? 14.408 -9.187 -10.741 1.00 91.81 116 ARG A N 1
ATOM 857 C CA . ARG A 1 116 ? 14.151 -8.596 -12.054 1.00 91.81 116 ARG A CA 1
ATOM 858 C C . ARG A 1 116 ? 12.694 -8.802 -12.415 1.00 91.81 116 ARG A C 1
ATOM 860 O O . ARG A 1 116 ? 12.180 -9.909 -12.275 1.00 91.81 116 ARG A O 1
ATOM 867 N N . CYS A 1 117 ? 12.042 -7.742 -12.860 1.00 90.12 117 CYS A N 1
ATOM 868 C CA . CYS A 1 117 ? 10.635 -7.748 -13.205 1.00 90.12 117 CYS A CA 1
ATOM 869 C C . CYS A 1 117 ? 10.427 -7.063 -14.555 1.00 90.12 117 CYS A C 1
ATOM 871 O O . CYS A 1 117 ? 11.067 -6.057 -14.842 1.00 90.12 117 CYS A O 1
ATOM 873 N N . ALA A 1 118 ? 9.507 -7.579 -15.358 1.00 88.69 118 ALA A N 1
ATOM 874 C CA . ALA A 1 118 ? 9.045 -6.932 -16.580 1.00 88.69 118 ALA A CA 1
ATOM 875 C C . ALA A 1 118 ? 7.633 -6.384 -16.361 1.00 88.69 118 ALA A C 1
ATOM 877 O O . ALA A 1 118 ? 6.866 -6.940 -15.568 1.00 88.69 118 ALA A O 1
ATOM 878 N N . HIS A 1 119 ? 7.275 -5.309 -17.064 1.00 86.00 119 HIS A N 1
ATOM 879 C CA . HIS A 1 119 ? 5.896 -4.827 -17.069 1.00 86.00 119 HIS A CA 1
ATOM 880 C C . HIS A 1 119 ? 4.947 -5.923 -17.557 1.00 86.00 119 HIS A C 1
ATOM 882 O O . HIS A 1 119 ? 5.240 -6.631 -18.522 1.00 86.00 119 HIS A O 1
ATOM 888 N N . ASN A 1 120 ? 3.790 -6.046 -16.906 1.00 85.12 120 ASN A N 1
ATOM 889 C CA . ASN A 1 120 ? 2.737 -6.933 -17.384 1.00 85.12 120 ASN A CA 1
ATOM 890 C C . ASN A 1 120 ? 2.110 -6.411 -18.685 1.00 85.12 120 ASN A C 1
ATOM 892 O O . ASN A 1 120 ? 1.773 -7.203 -19.561 1.00 85.12 120 ASN A O 1
ATOM 896 N N . ASN A 1 121 ? 1.984 -5.087 -18.818 1.00 79.25 121 ASN A N 1
ATOM 897 C CA . ASN A 1 121 ? 1.497 -4.438 -20.025 1.00 79.25 121 ASN A CA 1
ATOM 898 C C . ASN A 1 121 ? 2.664 -3.787 -20.798 1.00 79.25 121 ASN A C 1
ATOM 900 O O . ASN A 1 121 ? 3.245 -2.825 -20.293 1.00 79.25 121 ASN A O 1
ATOM 904 N N . PRO A 1 122 ? 2.996 -4.232 -22.026 1.00 66.31 122 PRO A N 1
ATOM 905 C CA . PRO A 1 122 ? 4.058 -3.622 -22.833 1.00 66.31 122 PRO A CA 1
ATOM 906 C C . PRO A 1 122 ? 3.750 -2.172 -23.245 1.00 66.31 122 PRO A C 1
ATOM 908 O O . PRO A 1 122 ? 4.658 -1.437 -23.618 1.00 66.31 122 PRO A O 1
ATOM 911 N N . GLN A 1 123 ? 2.484 -1.748 -23.160 1.00 64.00 123 GLN A N 1
ATOM 912 C CA . GLN A 1 123 ? 2.059 -0.362 -23.380 1.00 64.00 123 GLN A CA 1
ATOM 913 C C . GLN A 1 123 ? 2.036 0.476 -22.091 1.00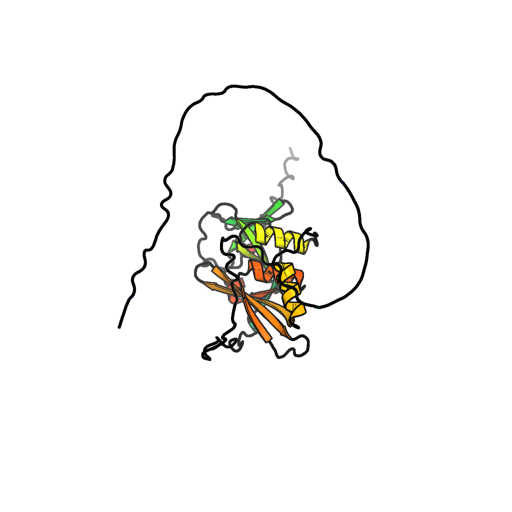 64.00 123 GLN A C 1
ATOM 915 O O . GLN A 1 123 ? 1.644 1.639 -22.144 1.00 64.00 123 GLN A O 1
ATOM 920 N N . GLY A 1 124 ? 2.443 -0.081 -20.943 1.00 60.91 124 GLY A N 1
ATOM 921 C CA . GLY A 1 124 ? 2.369 0.531 -19.606 1.00 60.91 124 GLY A CA 1
ATOM 922 C C . GLY A 1 124 ? 3.243 1.774 -19.376 1.00 60.91 124 GLY A C 1
ATOM 923 O O . GLY A 1 124 ? 3.468 2.155 -18.232 1.00 60.91 124 GLY A O 1
ATOM 924 N N . GLY A 1 125 ? 3.713 2.416 -20.446 1.00 57.06 125 GLY A N 1
ATOM 925 C CA . GLY A 1 125 ? 4.626 3.550 -20.409 1.00 57.06 125 GLY A CA 1
ATOM 926 C C . GLY A 1 125 ? 6.072 3.120 -20.165 1.00 57.06 125 GLY A C 1
ATOM 927 O O . GLY A 1 125 ? 6.359 2.197 -19.411 1.00 57.06 125 GLY A O 1
ATOM 928 N N . HIS A 1 126 ? 7.011 3.807 -20.813 1.00 55.94 126 HIS A N 1
ATOM 929 C CA . HIS A 1 126 ? 8.421 3.700 -20.461 1.00 55.94 126 HIS A CA 1
ATOM 930 C C . HIS A 1 126 ? 8.663 4.595 -19.245 1.00 55.94 126 HIS A C 1
ATOM 932 O O . HIS A 1 126 ? 8.707 5.820 -19.376 1.00 55.94 126 HIS A O 1
ATOM 938 N N . LEU A 1 127 ? 8.814 4.008 -18.058 1.00 59.91 127 LEU A N 1
ATOM 939 C CA . LEU A 1 127 ? 9.245 4.780 -16.897 1.00 59.91 127 LEU A CA 1
ATOM 940 C C . LEU A 1 127 ? 10.683 5.264 -17.146 1.00 59.91 127 LEU A C 1
ATOM 942 O O . LEU A 1 127 ? 11.531 4.447 -17.513 1.00 59.91 127 LEU A O 1
ATOM 946 N N . PRO A 1 128 ? 10.971 6.574 -17.018 1.00 64.44 128 PRO A N 1
ATOM 947 C CA . PRO A 1 128 ? 12.303 7.103 -17.292 1.00 64.44 128 PRO A CA 1
ATOM 948 C C . PRO A 1 128 ? 13.349 6.352 -16.463 1.00 64.44 128 PRO A C 1
ATOM 950 O O . PRO A 1 128 ? 13.054 5.909 -15.356 1.00 64.44 128 PRO A O 1
ATOM 953 N N . ASP A 1 129 ? 14.560 6.178 -16.995 1.00 73.12 129 ASP A N 1
ATOM 954 C CA . ASP A 1 129 ? 15.659 5.620 -16.203 1.00 73.12 129 ASP A CA 1
ATOM 955 C C . ASP A 1 129 ? 15.921 6.573 -15.032 1.00 73.12 129 ASP A C 1
ATOM 957 O O . ASP A 1 129 ? 16.364 7.710 -15.211 1.00 73.12 129 ASP A O 1
ATOM 961 N N . TYR A 1 130 ? 15.538 6.140 -13.835 1.00 75.00 130 TYR A N 1
ATOM 962 C CA . TYR A 1 130 ? 15.653 6.919 -12.618 1.00 75.00 130 TYR A CA 1
ATOM 963 C C . TYR A 1 130 ? 16.485 6.163 -11.589 1.00 75.00 130 TYR A C 1
ATOM 965 O O . TYR A 1 130 ? 16.515 4.929 -11.546 1.00 75.00 130 TYR A O 1
ATOM 973 N N . ALA A 1 131 ? 17.166 6.926 -10.731 1.00 83.94 131 ALA A N 1
ATOM 974 C CA . ALA A 1 131 ? 17.928 6.382 -9.612 1.00 83.94 131 ALA A CA 1
ATOM 975 C C . ALA A 1 131 ? 17.048 5.467 -8.733 1.00 83.94 131 ALA A C 1
ATOM 977 O O . ALA A 1 131 ? 15.827 5.577 -8.773 1.00 83.94 131 ALA A O 1
ATOM 978 N N . PRO A 1 132 ? 17.614 4.554 -7.934 1.00 89.50 132 PRO A N 1
ATOM 979 C CA . PRO A 1 132 ? 16.820 3.759 -7.002 1.00 89.50 132 PRO A CA 1
ATOM 980 C C . PRO A 1 132 ? 15.946 4.640 -6.096 1.00 89.50 132 PRO A C 1
ATOM 982 O O . PRO A 1 132 ? 16.434 5.609 -5.514 1.00 89.50 132 PRO A O 1
ATOM 985 N N . HIS A 1 133 ? 14.658 4.309 -5.987 1.00 92.00 133 HIS A N 1
ATOM 986 C CA . HIS A 1 133 ? 13.715 5.004 -5.107 1.00 92.00 133 HIS A CA 1
ATOM 987 C C . HIS A 1 133 ? 13.134 4.044 -4.068 1.00 92.00 133 HIS A C 1
ATOM 989 O O . HIS A 1 133 ? 12.812 2.904 -4.422 1.00 92.00 133 HIS A O 1
ATOM 995 N N . PRO A 1 134 ? 12.909 4.489 -2.818 1.00 94.31 134 PRO A N 1
ATOM 996 C CA . PRO A 1 134 ? 12.140 3.719 -1.852 1.00 94.31 134 PRO A CA 1
ATOM 997 C C . PRO A 1 134 ? 10.753 3.379 -2.401 1.00 94.31 134 PRO A C 1
ATOM 999 O O . PRO A 1 134 ? 10.083 4.211 -3.017 1.00 94.31 134 PRO A O 1
ATOM 1002 N N . ALA A 1 135 ? 10.305 2.151 -2.170 1.00 94.38 135 ALA A N 1
ATOM 1003 C CA . ALA A 1 135 ? 9.010 1.700 -2.657 1.00 94.38 135 ALA A CA 1
ATOM 1004 C C . ALA A 1 135 ? 8.336 0.758 -1.666 1.00 94.38 135 ALA A C 1
ATOM 1006 O O . ALA A 1 135 ? 8.994 0.008 -0.945 1.00 94.38 135 ALA A O 1
ATOM 1007 N N . ILE A 1 136 ? 7.007 0.767 -1.683 1.00 96.62 136 ILE A N 1
ATOM 1008 C CA . ILE A 1 136 ? 6.183 -0.286 -1.097 1.00 96.62 136 ILE A CA 1
ATOM 1009 C C . ILE A 1 136 ? 5.747 -1.183 -2.247 1.00 96.62 136 ILE A C 1
ATOM 1011 O O . ILE A 1 136 ? 5.165 -0.700 -3.213 1.00 96.62 136 ILE A O 1
ATOM 1015 N N . VAL A 1 137 ? 6.022 -2.480 -2.154 1.00 97.00 137 VAL A N 1
ATOM 1016 C CA . VAL A 1 137 ? 5.657 -3.437 -3.202 1.00 97.00 137 VAL A CA 1
ATOM 1017 C C . VAL A 1 137 ? 4.505 -4.299 -2.708 1.00 97.00 137 VAL A C 1
ATOM 1019 O O . VAL A 1 137 ? 4.639 -4.999 -1.703 1.00 97.00 137 VAL A O 1
ATOM 1022 N N . LEU A 1 138 ? 3.378 -4.244 -3.417 1.00 98.25 138 LEU A N 1
ATOM 1023 C CA . LEU A 1 138 ? 2.210 -5.084 -3.164 1.00 98.25 138 LEU A CA 1
ATOM 1024 C C . LEU A 1 138 ? 2.224 -6.287 -4.108 1.00 98.25 138 LEU A C 1
ATOM 1026 O O . LEU A 1 138 ? 2.389 -6.123 -5.311 1.00 98.25 138 LEU A O 1
ATOM 1030 N N . LYS A 1 139 ? 2.030 -7.493 -3.583 1.00 97.88 139 LYS A N 1
ATOM 1031 C CA . LYS A 1 139 ? 1.876 -8.730 -4.351 1.00 97.88 139 LYS A CA 1
ATOM 1032 C C . LYS A 1 139 ? 0.406 -9.124 -4.380 1.00 97.88 139 LYS A C 1
ATOM 1034 O O . LYS A 1 139 ? -0.206 -9.223 -3.320 1.00 97.88 139 LYS A O 1
ATOM 1039 N N . MET A 1 140 ? -0.145 -9.354 -5.568 1.00 97.94 140 MET A N 1
ATOM 1040 C CA . MET A 1 140 ? -1.550 -9.747 -5.715 1.00 97.94 140 MET A CA 1
ATOM 1041 C C . MET A 1 140 ? -1.764 -11.200 -5.265 1.00 97.94 140 MET A C 1
ATOM 1043 O O . MET A 1 140 ? -0.951 -12.082 -5.563 1.00 97.94 140 MET A O 1
ATOM 1047 N N . GLU A 1 141 ? -2.863 -11.450 -4.552 1.00 97.12 141 GLU A N 1
ATOM 1048 C CA . GLU A 1 141 ? -3.243 -12.760 -3.994 1.00 97.12 141 GLU A CA 1
ATOM 1049 C C . GLU A 1 141 ? -4.310 -13.484 -4.839 1.00 97.12 141 GLU A C 1
ATOM 1051 O O . GLU A 1 141 ? -5.130 -14.237 -4.325 1.00 97.12 141 GLU A O 1
ATOM 1056 N N . ASP A 1 142 ? -4.301 -13.271 -6.154 1.00 94.44 142 ASP A N 1
ATOM 1057 C CA . ASP A 1 142 ? -5.162 -13.940 -7.147 1.00 94.44 142 ASP A CA 1
ATOM 1058 C C . ASP A 1 142 ? -4.433 -15.025 -7.957 1.00 94.44 142 ASP A C 1
ATOM 1060 O O . ASP A 1 142 ? -4.967 -15.556 -8.928 1.00 94.44 142 ASP A O 1
ATOM 1064 N N . GLY A 1 143 ? -3.189 -15.341 -7.592 1.00 94.25 143 GLY A N 1
ATOM 1065 C CA . GLY A 1 143 ? -2.360 -16.310 -8.312 1.00 94.25 143 GLY A CA 1
ATOM 1066 C C . GLY A 1 143 ? -1.703 -15.768 -9.585 1.00 94.25 143 GLY A C 1
ATOM 1067 O O . GLY A 1 143 ? -0.918 -16.487 -10.200 1.00 94.25 143 GLY A O 1
ATOM 1068 N N . THR A 1 144 ? -1.929 -14.503 -9.960 1.00 93.19 144 THR A N 1
ATOM 1069 C CA . THR A 1 144 ? -1.286 -13.893 -11.144 1.00 93.19 144 THR A CA 1
ATOM 1070 C C . THR A 1 144 ? 0.219 -13.683 -10.970 1.00 93.19 144 THR A C 1
ATOM 1072 O O . THR A 1 144 ? 0.947 -13.538 -11.953 1.00 93.19 144 THR A O 1
ATOM 1075 N N . GLY A 1 145 ? 0.691 -13.634 -9.719 1.00 92.56 145 GLY A N 1
ATOM 1076 C CA . GLY A 1 145 ? 2.082 -13.335 -9.384 1.00 92.56 145 GLY A CA 1
ATOM 1077 C C . GLY A 1 145 ? 2.483 -11.881 -9.647 1.00 92.56 145 GLY A C 1
ATOM 1078 O O . GLY A 1 145 ? 3.676 -11.578 -9.620 1.00 92.56 145 GLY A O 1
ATOM 1079 N N . LEU A 1 146 ? 1.515 -10.992 -9.899 1.00 95.69 146 LEU A N 1
ATOM 1080 C CA . LEU A 1 146 ? 1.768 -9.582 -10.170 1.00 95.69 146 LEU A CA 1
ATOM 1081 C C . LEU A 1 146 ? 2.266 -8.847 -8.924 1.00 95.69 146 LEU A C 1
ATOM 1083 O O . LEU A 1 146 ? 1.736 -9.005 -7.820 1.00 95.69 146 LEU A O 1
ATOM 1087 N N . LEU A 1 147 ? 3.280 -8.012 -9.136 1.00 96.31 147 LEU A N 1
ATOM 1088 C CA . LEU A 1 147 ? 3.834 -7.079 -8.167 1.00 96.31 147 LEU A CA 1
ATOM 1089 C C . LEU A 1 147 ? 3.503 -5.650 -8.595 1.00 96.31 147 LEU A C 1
ATOM 1091 O O . LEU A 1 147 ? 3.806 -5.261 -9.717 1.00 96.31 147 LEU A O 1
ATOM 1095 N N . LEU A 1 148 ? 2.933 -4.855 -7.700 1.00 96.00 148 LEU A N 1
ATOM 1096 C CA . LEU A 1 148 ? 2.667 -3.439 -7.906 1.00 96.00 148 LEU A CA 1
ATOM 1097 C C . LEU A 1 148 ? 3.611 -2.614 -7.019 1.00 96.00 148 LEU A C 1
ATOM 1099 O O . LEU A 1 148 ? 3.369 -2.502 -5.810 1.00 96.00 148 LEU A O 1
ATOM 1103 N N . PRO A 1 149 ? 4.702 -2.057 -7.572 1.00 94.44 149 PRO A N 1
ATOM 1104 C CA . PRO A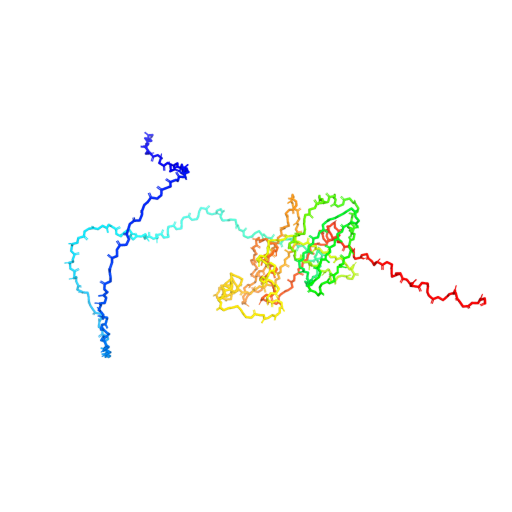 1 149 ? 5.548 -1.132 -6.839 1.00 94.44 149 PRO A CA 1
ATOM 1105 C C . PRO A 1 149 ? 4.906 0.257 -6.773 1.00 94.44 149 PRO A C 1
ATOM 1107 O O . PRO A 1 149 ? 4.583 0.871 -7.786 1.00 94.44 149 PRO A O 1
ATOM 1110 N N . ILE A 1 150 ? 4.785 0.781 -5.559 1.00 94.75 150 ILE A N 1
ATOM 1111 C CA . ILE A 1 150 ? 4.348 2.145 -5.278 1.00 94.75 150 ILE A CA 1
ATOM 1112 C C . ILE A 1 150 ? 5.563 2.907 -4.760 1.00 94.75 150 ILE A C 1
ATOM 1114 O O . ILE A 1 150 ? 6.042 2.646 -3.654 1.00 94.75 150 ILE A O 1
ATOM 1118 N N . ILE A 1 151 ? 6.071 3.838 -5.568 1.00 92.75 151 ILE A N 1
ATOM 1119 C CA . ILE A 1 151 ? 7.203 4.692 -5.197 1.00 92.75 151 ILE A CA 1
ATOM 1120 C C . ILE A 1 151 ? 6.766 5.633 -4.076 1.00 92.75 151 ILE A C 1
ATOM 1122 O O . ILE A 1 151 ? 5.717 6.277 -4.152 1.00 92.75 151 ILE A O 1
ATOM 1126 N N . VAL A 1 152 ? 7.571 5.700 -3.020 1.00 93.69 152 VAL A N 1
ATOM 1127 C CA . VAL A 1 152 ? 7.286 6.489 -1.822 1.00 93.69 152 VAL A CA 1
ATOM 1128 C C . VAL A 1 152 ? 8.538 7.204 -1.338 1.00 93.69 152 VAL A C 1
ATOM 1130 O O . VAL A 1 152 ? 9.657 6.926 -1.755 1.00 93.69 152 VAL A O 1
ATOM 1133 N N . LEU A 1 153 ? 8.346 8.128 -0.402 1.00 93.06 153 LEU A N 1
ATOM 1134 C CA . LEU A 1 153 ? 9.460 8.675 0.359 1.00 93.06 153 LEU A CA 1
ATOM 1135 C C . LEU A 1 153 ? 10.003 7.631 1.344 1.00 93.06 153 LEU A C 1
ATOM 1137 O O . LEU A 1 153 ? 9.311 6.688 1.735 1.00 93.06 153 LEU A O 1
ATOM 1141 N N . GLU A 1 154 ? 11.234 7.847 1.797 1.00 93.00 154 GLU A N 1
ATOM 1142 C CA . GLU A 1 154 ? 11.937 6.941 2.705 1.00 93.00 154 GLU A CA 1
ATOM 1143 C C . GLU A 1 154 ? 11.162 6.698 4.012 1.00 93.00 154 GLU A C 1
ATOM 1145 O O . GLU A 1 154 ? 10.942 5.553 4.405 1.00 93.00 154 GLU A O 1
ATOM 1150 N N . MET A 1 155 ? 10.664 7.761 4.654 1.00 94.38 155 MET A N 1
ATOM 1151 C CA . MET A 1 155 ? 10.028 7.665 5.974 1.00 94.38 155 MET A CA 1
ATOM 1152 C C . MET A 1 155 ? 8.784 6.752 6.013 1.00 94.38 155 MET A C 1
ATOM 1154 O O . MET A 1 155 ? 8.743 5.872 6.876 1.00 94.38 155 MET A O 1
ATOM 1158 N N . PRO A 1 156 ? 7.782 6.875 5.114 1.00 94.94 156 PRO A N 1
ATOM 1159 C CA . PRO A 1 156 ? 6.665 5.927 5.064 1.00 94.94 156 PRO A CA 1
ATOM 1160 C C . PRO A 1 156 ? 7.086 4.464 4.871 1.00 94.94 156 PRO A C 1
ATOM 1162 O O . PRO A 1 156 ? 6.472 3.582 5.475 1.00 94.94 156 PRO A O 1
ATOM 1165 N N . SER A 1 157 ? 8.127 4.206 4.069 1.00 94.56 157 SER A N 1
ATOM 1166 C CA . SER A 1 157 ? 8.660 2.852 3.858 1.00 94.56 157 SER A CA 1
ATOM 1167 C C . SER A 1 157 ? 9.308 2.308 5.135 1.00 94.56 157 SER A C 1
ATOM 1169 O O . SER A 1 157 ? 8.956 1.224 5.606 1.00 94.56 157 SER A O 1
ATOM 1171 N N . VAL A 1 158 ? 10.169 3.100 5.781 1.00 94.38 158 VAL A N 1
ATOM 1172 C CA . VAL A 1 158 ? 10.819 2.737 7.051 1.00 94.38 158 VAL A CA 1
ATOM 1173 C C . VAL A 1 158 ? 9.786 2.443 8.144 1.00 94.38 158 VAL A C 1
ATOM 1175 O O . VAL A 1 158 ? 9.883 1.427 8.837 1.00 94.38 158 VAL A O 1
ATOM 1178 N N . LEU A 1 159 ? 8.763 3.292 8.283 1.00 96.06 159 LEU A N 1
ATOM 1179 C CA . LEU A 1 159 ? 7.702 3.117 9.281 1.00 96.06 159 LEU A CA 1
ATOM 1180 C C . LEU A 1 159 ? 6.805 1.906 9.000 1.00 96.06 159 LEU A C 1
ATOM 1182 O O . LEU A 1 159 ? 6.314 1.290 9.954 1.00 96.06 159 LEU A O 1
ATOM 1186 N N . LEU A 1 160 ? 6.597 1.555 7.729 1.00 96.81 160 LEU A N 1
ATOM 1187 C CA . LEU A 1 160 ? 5.880 0.341 7.345 1.00 96.81 160 LEU A CA 1
ATOM 1188 C C . LEU A 1 160 ? 6.690 -0.897 7.719 1.00 96.81 160 LEU A C 1
ATOM 1190 O O . LEU A 1 160 ? 6.186 -1.802 8.380 1.00 96.81 160 LEU A O 1
ATOM 1194 N N . MET A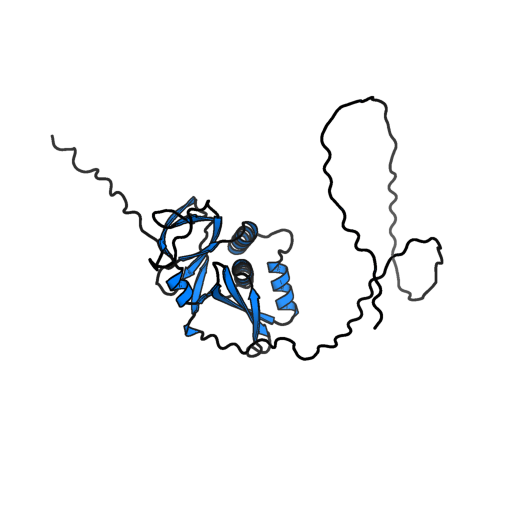 1 161 ? 7.972 -0.895 7.359 1.00 95.12 161 MET A N 1
ATOM 1195 C CA . MET A 1 161 ? 8.908 -1.978 7.645 1.00 95.12 161 MET A CA 1
ATOM 1196 C C . MET A 1 161 ? 9.097 -2.216 9.146 1.00 95.12 161 MET A C 1
ATOM 1198 O O . MET A 1 161 ? 9.244 -3.364 9.570 1.00 95.12 161 MET A O 1
ATOM 1202 N N . ALA A 1 162 ? 9.091 -1.155 9.956 1.00 94.88 162 ALA A N 1
ATOM 1203 C CA . ALA A 1 162 ? 9.091 -1.259 11.413 1.00 94.88 162 ALA A CA 1
ATOM 1204 C C . ALA A 1 162 ? 7.799 -1.913 11.930 1.00 94.88 162 ALA A C 1
ATOM 1206 O O . ALA A 1 162 ? 7.865 -2.814 12.764 1.00 94.88 162 ALA A O 1
ATOM 1207 N N . ALA A 1 163 ? 6.637 -1.516 11.396 1.00 95.69 163 ALA A N 1
ATOM 1208 C CA . ALA A 1 163 ? 5.346 -2.081 11.790 1.00 95.69 163 ALA A CA 1
ATOM 1209 C C . ALA A 1 163 ? 5.207 -3.562 11.416 1.00 95.69 163 ALA A C 1
ATOM 1211 O O . ALA A 1 163 ? 4.794 -4.355 12.256 1.00 95.69 163 ALA A O 1
ATOM 1212 N N . MET A 1 164 ? 5.608 -3.951 10.201 1.00 94.81 164 MET A N 1
ATOM 1213 C CA . MET A 1 164 ? 5.583 -5.352 9.756 1.00 94.81 164 MET A CA 1
ATOM 1214 C C . MET A 1 164 ? 6.432 -6.262 10.650 1.00 94.81 164 MET A C 1
ATOM 1216 O O . MET A 1 164 ? 6.055 -7.399 10.919 1.00 94.81 164 MET A O 1
ATOM 1220 N N . ARG A 1 165 ? 7.559 -5.748 11.159 1.00 94.12 165 ARG A N 1
ATOM 1221 C CA . ARG A 1 165 ? 8.451 -6.474 12.076 1.00 94.12 165 ARG A CA 1
ATOM 1222 C C . ARG A 1 165 ? 8.095 -6.308 13.553 1.00 94.12 165 ARG A C 1
ATOM 1224 O O . ARG A 1 165 ? 8.854 -6.763 14.403 1.00 94.12 165 ARG A O 1
ATOM 1231 N N . ASN A 1 166 ? 6.971 -5.664 13.866 1.00 92.88 166 ASN A N 1
ATOM 1232 C CA . ASN A 1 166 ? 6.542 -5.368 15.235 1.00 92.88 166 ASN A CA 1
ATOM 1233 C C . ASN A 1 166 ? 7.623 -4.644 16.068 1.00 92.88 166 ASN A C 1
ATOM 1235 O O . ASN A 1 166 ? 7.745 -4.858 17.274 1.00 92.88 166 ASN A O 1
ATOM 1239 N N . VAL A 1 167 ? 8.419 -3.782 15.426 1.00 93.75 167 VAL A N 1
ATOM 1240 C CA . VAL A 1 167 ? 9.434 -2.967 16.103 1.00 93.75 167 VAL A CA 1
ATOM 1241 C C . VAL A 1 167 ? 8.741 -1.830 16.843 1.00 93.75 167 VAL A C 1
ATOM 1243 O O . VAL A 1 167 ? 8.038 -1.018 16.240 1.00 93.75 167 VAL A O 1
ATOM 1246 N N . GLN A 1 168 ? 8.966 -1.754 18.154 1.00 88.25 168 GLN A N 1
ATOM 1247 C CA . GLN A 1 168 ? 8.410 -0.692 18.983 1.00 88.25 168 GLN A CA 1
ATOM 1248 C C . GLN A 1 168 ? 9.209 0.599 18.818 1.00 88.25 168 GLN A C 1
ATOM 1250 O O . GLN A 1 168 ? 10.424 0.631 19.009 1.00 88.25 168 GLN A O 1
ATOM 1255 N N . ILE A 1 169 ? 8.509 1.680 18.484 1.00 91.06 169 ILE A N 1
ATOM 1256 C CA . ILE A 1 169 ? 9.075 3.026 18.389 1.00 91.06 169 ILE A CA 1
ATOM 1257 C C . ILE A 1 169 ? 8.716 3.770 19.677 1.00 91.06 169 ILE A C 1
ATOM 1259 O O . ILE A 1 169 ? 7.564 3.752 20.103 1.00 91.06 169 ILE A O 1
ATOM 1263 N N . ALA A 1 170 ? 9.696 4.431 20.299 1.00 92.12 170 ALA A N 1
ATOM 1264 C CA . ALA A 1 170 ? 9.555 5.031 21.632 1.00 92.12 170 ALA A CA 1
ATOM 1265 C C . ALA A 1 170 ? 8.429 6.077 21.751 1.00 92.12 170 ALA A C 1
ATOM 1267 O O . ALA A 1 170 ? 7.901 6.305 22.839 1.00 92.12 170 ALA A O 1
ATOM 1268 N N . ARG A 1 171 ? 8.066 6.736 20.645 1.00 95.50 171 ARG A N 1
ATOM 1269 C CA . ARG A 1 171 ? 6.949 7.684 20.575 1.00 95.50 171 ARG A CA 1
ATOM 1270 C C . ARG A 1 171 ? 5.922 7.197 19.551 1.00 95.50 171 ARG A C 1
ATOM 1272 O O . ARG A 1 171 ? 6.328 6.660 18.519 1.00 95.50 171 ARG A O 1
ATOM 1279 N N . PRO A 1 172 ? 4.616 7.415 19.795 1.00 94.25 172 PRO A N 1
ATOM 1280 C CA . PRO A 1 172 ? 3.580 7.067 18.833 1.00 94.25 172 PRO A CA 1
ATOM 1281 C C . PRO A 1 172 ? 3.843 7.728 17.480 1.00 94.25 172 PRO A C 1
ATOM 1283 O O . PRO A 1 172 ? 4.062 8.937 17.398 1.00 94.25 172 PRO A O 1
ATOM 1286 N N . THR A 1 173 ? 3.814 6.931 16.415 1.00 96.19 173 THR A N 1
ATOM 1287 C CA . THR A 1 173 ? 3.847 7.463 15.048 1.00 96.19 173 THR A CA 1
ATOM 1288 C C . THR A 1 173 ? 2.498 8.088 14.700 1.00 96.19 173 THR A C 1
ATOM 1290 O O . THR A 1 173 ? 1.485 7.760 15.320 1.00 96.19 173 THR A O 1
ATOM 1293 N N . MET A 1 174 ? 2.451 8.913 13.652 1.00 95.88 174 MET A N 1
ATOM 1294 C CA . MET A 1 174 ? 1.190 9.463 13.130 1.00 95.88 174 MET A CA 1
ATOM 1295 C C . MET A 1 174 ? 0.153 8.356 12.871 1.00 95.88 174 MET A C 1
ATOM 1297 O O . MET A 1 174 ? -1.019 8.519 13.180 1.00 95.88 174 MET A O 1
ATOM 1301 N N . TYR A 1 175 ? 0.588 7.186 12.396 1.00 97.44 175 TYR A N 1
ATOM 1302 C CA . TYR A 1 175 ? -0.288 6.040 12.144 1.00 97.44 175 TYR A CA 1
ATOM 1303 C C . TYR A 1 175 ? -0.828 5.389 13.427 1.00 97.44 175 TYR A C 1
ATOM 1305 O O . TYR A 1 175 ? -1.943 4.874 13.431 1.00 97.44 175 TYR A O 1
ATOM 1313 N N . ASN A 1 176 ? -0.061 5.415 14.525 1.00 96.50 176 ASN A N 1
ATOM 1314 C CA . ASN A 1 176 ? -0.559 4.985 15.834 1.00 96.50 176 ASN A CA 1
ATOM 1315 C C . ASN A 1 176 ? -1.588 5.975 16.380 1.00 96.50 176 ASN A C 1
ATOM 1317 O O . ASN A 1 176 ? -2.622 5.545 16.878 1.00 96.50 176 ASN A O 1
ATOM 1321 N N . VAL A 1 177 ? -1.320 7.276 16.236 1.00 97.88 177 VAL A N 1
ATOM 1322 C CA . VAL A 1 177 ? -2.249 8.336 16.648 1.00 97.88 177 VAL A CA 1
ATOM 1323 C C . VAL A 1 177 ? -3.561 8.225 15.871 1.00 97.88 177 VAL A C 1
ATOM 1325 O O . VAL A 1 177 ? -4.620 8.232 16.484 1.00 97.88 177 VAL A O 1
ATOM 1328 N N . VAL A 1 178 ? -3.510 8.037 14.547 1.00 97.88 178 VAL A N 1
ATOM 1329 C CA . VAL A 1 178 ? -4.711 7.852 13.713 1.00 97.88 178 VAL A CA 1
ATOM 1330 C C . VAL A 1 178 ? -5.507 6.619 14.139 1.00 97.88 178 VAL A C 1
ATOM 1332 O O . VAL A 1 178 ? -6.721 6.714 14.282 1.00 97.88 178 VAL A O 1
ATOM 1335 N N . LYS A 1 179 ? -4.844 5.484 14.397 1.00 97.50 179 LYS A N 1
ATOM 1336 C CA . LYS A 1 179 ? -5.519 4.283 14.909 1.00 97.50 179 LYS A CA 1
ATOM 1337 C C . LYS A 1 179 ? -6.235 4.561 16.236 1.00 97.50 179 LYS A C 1
ATOM 1339 O O . LYS A 1 179 ? -7.420 4.287 16.351 1.00 97.50 179 LYS A O 1
ATOM 1344 N N . GLU A 1 180 ? -5.539 5.155 17.205 1.00 97.94 180 GLU A N 1
ATOM 1345 C CA . GLU A 1 180 ? -6.120 5.480 18.514 1.00 97.94 180 GLU A CA 1
ATOM 1346 C C . GLU A 1 180 ? -7.283 6.477 18.398 1.00 97.94 180 GLU A C 1
ATOM 1348 O O . GLU A 1 180 ? -8.271 6.367 19.120 1.00 97.94 180 GLU A O 1
ATOM 1353 N N . MET A 1 181 ? -7.189 7.444 17.481 1.00 98.25 181 MET A N 1
ATOM 1354 C CA . MET A 1 181 ? -8.282 8.369 17.189 1.00 98.25 181 MET A CA 1
ATOM 1355 C C . MET A 1 181 ? -9.505 7.635 16.634 1.00 98.25 181 MET A C 1
ATOM 1357 O O . MET A 1 181 ? -10.606 7.877 17.117 1.00 98.25 181 MET A O 1
ATOM 1361 N N . ILE A 1 182 ? -9.321 6.746 15.652 1.00 97.88 182 ILE A N 1
ATOM 1362 C CA . ILE A 1 182 ? -10.402 5.935 15.065 1.00 97.88 182 ILE A CA 1
ATOM 1363 C C . ILE A 1 182 ? -11.100 5.116 16.157 1.00 97.88 182 ILE A C 1
ATOM 1365 O O . ILE A 1 182 ? -12.321 5.215 16.297 1.00 97.88 182 ILE A O 1
ATOM 1369 N N . ASP A 1 183 ? -10.318 4.416 16.984 1.00 97.00 183 ASP A N 1
ATOM 1370 C CA . ASP A 1 183 ? -10.832 3.594 18.084 1.00 97.00 183 ASP A CA 1
ATOM 1371 C C . ASP A 1 183 ? -11.636 4.451 19.086 1.00 97.00 183 ASP A C 1
ATOM 1373 O O . ASP A 1 183 ? -12.764 4.114 19.449 1.00 97.00 183 ASP A O 1
ATOM 1377 N N . LYS A 1 184 ? -11.103 5.612 19.499 1.00 97.81 184 LYS A N 1
ATOM 1378 C CA . LYS A 1 184 ? -11.778 6.532 20.440 1.00 97.81 184 LYS A CA 1
ATOM 1379 C C . LYS A 1 184 ? -13.039 7.180 19.879 1.00 97.81 184 LYS A C 1
ATOM 1381 O O . LYS A 1 184 ? -13.897 7.588 20.657 1.00 97.81 184 LYS A O 1
ATOM 1386 N N . MET A 1 185 ? -13.145 7.302 18.560 1.00 96.88 185 MET A N 1
ATOM 1387 C CA . MET A 1 185 ? -14.340 7.823 17.895 1.00 96.88 185 MET A CA 1
ATOM 1388 C C . MET A 1 185 ? -15.429 6.755 17.713 1.00 96.88 185 MET A C 1
ATOM 1390 O O . MET A 1 185 ? -16.484 7.070 17.168 1.00 96.88 185 MET A O 1
ATOM 1394 N N . GLY A 1 186 ? -15.209 5.515 18.170 1.00 96.88 186 GLY A N 1
ATOM 1395 C CA . GLY A 1 186 ? -16.185 4.430 18.044 1.00 96.88 186 GLY A CA 1
ATOM 1396 C C . GLY A 1 186 ? -16.244 3.828 16.640 1.00 96.88 186 GLY A C 1
ATOM 1397 O O . GLY A 1 186 ? -17.277 3.286 16.244 1.00 96.88 186 GLY A O 1
ATOM 1398 N N . TYR A 1 187 ? -15.148 3.922 15.883 1.00 98.00 187 TYR A N 1
ATOM 1399 C CA . TYR A 1 187 ? -14.999 3.308 14.567 1.00 98.00 187 TYR A CA 1
ATOM 1400 C C . TYR A 1 187 ? -13.930 2.217 14.599 1.00 98.00 187 TYR A C 1
ATOM 1402 O O . TYR A 1 187 ? -13.039 2.208 15.445 1.00 98.00 187 TYR A O 1
ATOM 1410 N N . LYS A 1 188 ? -13.996 1.314 13.625 1.00 97.19 188 LYS A N 1
ATOM 1411 C CA . LYS A 1 188 ? -12.947 0.343 13.313 1.00 97.19 188 LYS A CA 1
ATOM 1412 C C . LYS A 1 188 ? -12.556 0.480 11.849 1.00 97.19 188 LYS A C 1
ATOM 1414 O O . LYS A 1 188 ? -13.405 0.746 10.997 1.00 97.19 188 LYS A O 1
ATOM 1419 N N . VAL A 1 189 ? -11.275 0.290 11.540 1.00 97.88 189 VAL A N 1
ATOM 1420 C CA . VAL A 1 189 ? -10.847 0.174 10.142 1.00 97.88 189 VAL A CA 1
ATOM 1421 C C . VAL A 1 189 ? -11.379 -1.144 9.584 1.00 97.88 189 VAL A C 1
ATOM 1423 O O . VAL A 1 189 ? -11.195 -2.188 10.203 1.00 97.88 189 VAL A O 1
ATOM 1426 N N . LYS A 1 190 ? -12.019 -1.098 8.415 1.00 96.75 190 LYS A N 1
ATOM 1427 C CA . LYS A 1 190 ? -12.532 -2.276 7.707 1.00 96.75 190 LYS A CA 1
ATOM 1428 C C . LYS A 1 190 ? -11.508 -2.817 6.714 1.00 96.75 190 LYS A C 1
ATOM 1430 O O . LYS A 1 190 ? -11.170 -3.993 6.765 1.00 96.75 190 LYS A O 1
ATOM 1435 N N . LEU A 1 191 ? -11.024 -1.962 5.814 1.00 97.75 191 LEU A N 1
ATOM 1436 C CA . LEU A 1 191 ? -10.050 -2.305 4.775 1.00 97.75 191 LEU A CA 1
ATOM 1437 C C . LEU A 1 191 ? -9.459 -1.041 4.139 1.00 97.75 191 LEU A C 1
ATOM 1439 O O . LEU A 1 191 ? -9.943 0.074 4.353 1.00 97.75 191 LEU A O 1
ATOM 1443 N N . VAL A 1 192 ? -8.433 -1.231 3.315 1.00 98.38 192 VAL A N 1
ATOM 1444 C CA . VAL A 1 192 ? -7.875 -0.196 2.436 1.00 98.38 192 VAL A CA 1
ATOM 1445 C C . VAL A 1 192 ? -7.926 -0.664 0.988 1.00 98.38 192 VAL A C 1
ATOM 1447 O O . VAL A 1 192 ? -7.605 -1.817 0.711 1.00 98.38 192 VAL A O 1
ATOM 1450 N N . ARG A 1 193 ? -8.270 0.235 0.060 1.00 98.25 193 ARG A N 1
ATOM 1451 C CA . ARG A 1 193 ? -8.208 -0.006 -1.390 1.00 98.25 193 ARG A CA 1
ATOM 1452 C C . ARG A 1 193 ? -7.240 0.950 -2.061 1.00 98.25 193 ARG A C 1
ATOM 1454 O O . ARG A 1 193 ? -7.367 2.151 -1.871 1.00 98.25 193 ARG A O 1
ATOM 1461 N N . VAL A 1 194 ? -6.329 0.446 -2.885 1.00 98.25 194 VAL A N 1
ATOM 1462 C CA . VAL A 1 194 ? -5.620 1.240 -3.898 1.00 98.25 194 VAL A CA 1
ATOM 1463 C C . VAL A 1 194 ? -6.490 1.233 -5.153 1.00 98.25 194 VAL A C 1
ATOM 1465 O O . VAL A 1 194 ? -6.722 0.177 -5.742 1.00 98.25 194 VAL A O 1
ATOM 1468 N N . THR A 1 195 ? -7.044 2.390 -5.506 1.00 96.62 195 THR A N 1
ATOM 1469 C CA . THR A 1 195 ? -8.222 2.472 -6.383 1.00 96.62 195 THR A CA 1
ATOM 1470 C C . THR A 1 195 ? -7.860 2.770 -7.829 1.00 96.62 195 THR A C 1
ATOM 1472 O O . THR A 1 195 ? -8.289 2.065 -8.737 1.00 96.62 195 THR A O 1
ATOM 1475 N N . LYS A 1 196 ? -7.064 3.814 -8.060 1.00 94.38 196 LYS A N 1
ATOM 1476 C CA . LYS A 1 196 ? -6.730 4.301 -9.401 1.00 94.38 196 LYS A CA 1
ATOM 1477 C C . LYS A 1 196 ? -5.381 4.997 -9.425 1.00 94.38 196 LYS A C 1
ATOM 1479 O O . LYS A 1 196 ? -4.822 5.336 -8.380 1.00 94.38 196 LYS A O 1
ATOM 1484 N N . ARG A 1 197 ? -4.908 5.278 -10.635 1.00 93.25 197 ARG A N 1
ATOM 1485 C CA . ARG A 1 197 ? -3.741 6.114 -10.895 1.00 93.25 197 ARG A CA 1
ATOM 1486 C C . ARG A 1 197 ? -4.105 7.216 -11.877 1.00 93.25 197 ARG A C 1
ATOM 1488 O O . ARG A 1 197 ? -4.751 6.954 -12.886 1.00 93.25 197 ARG A O 1
ATOM 1495 N N . ILE A 1 198 ? -3.721 8.448 -11.563 1.00 90.62 198 ILE A N 1
ATOM 1496 C CA . ILE A 1 198 ? -3.949 9.621 -12.413 1.00 90.62 198 ILE A CA 1
ATOM 1497 C C . ILE A 1 198 ? -2.645 10.413 -12.460 1.00 90.62 198 ILE A C 1
ATOM 1499 O O . ILE A 1 198 ? -2.118 10.756 -11.406 1.00 90.62 198 ILE A O 1
ATOM 1503 N N . HIS A 1 199 ? -2.136 10.709 -13.660 1.00 87.56 199 HIS A N 1
ATOM 1504 C CA . HIS A 1 199 ? -0.877 11.447 -13.859 1.00 87.56 199 HIS A CA 1
ATOM 1505 C C . HIS A 1 199 ? 0.264 10.915 -12.976 1.00 87.56 199 HIS A C 1
ATOM 1507 O O . HIS A 1 19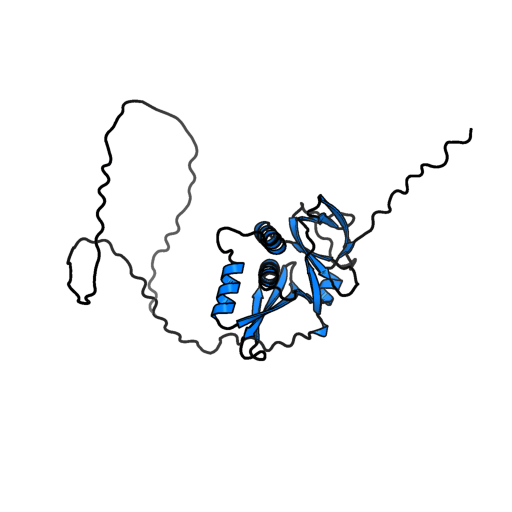9 ? 0.861 11.651 -12.197 1.00 87.56 199 HIS A O 1
ATOM 1513 N N . GLU A 1 200 ? 0.522 9.609 -13.052 1.00 84.94 200 GLU A N 1
ATOM 1514 C CA . GLU A 1 200 ? 1.547 8.906 -12.273 1.00 84.94 200 GLU A CA 1
ATOM 1515 C C . GLU A 1 200 ? 1.303 8.792 -10.752 1.00 84.94 200 GLU A C 1
ATOM 1517 O O . GLU A 1 200 ? 2.034 8.068 -10.072 1.00 84.94 200 GLU A O 1
ATOM 1522 N N . ALA A 1 201 ? 0.256 9.424 -10.211 1.00 90.06 201 ALA A N 1
ATOM 1523 C CA . ALA A 1 201 ? -0.085 9.384 -8.793 1.00 90.06 201 ALA A CA 1
ATOM 1524 C C . ALA A 1 201 ? -1.159 8.331 -8.496 1.00 90.06 201 ALA A C 1
ATOM 1526 O O . ALA A 1 201 ? -2.265 8.372 -9.038 1.00 90.06 201 ALA A O 1
ATOM 1527 N N . TYR A 1 202 ? -0.838 7.398 -7.604 1.00 95.94 202 TYR A N 1
ATOM 1528 C CA . TYR A 1 202 ? -1.780 6.406 -7.096 1.00 95.94 202 TYR A CA 1
ATOM 1529 C C . TYR A 1 202 ? -2.663 6.995 -5.990 1.00 95.94 202 TYR A C 1
ATOM 1531 O O . TYR A 1 202 ? -2.179 7.718 -5.117 1.00 95.94 202 TYR A O 1
ATOM 1539 N N . PHE A 1 203 ? -3.938 6.618 -5.994 1.00 97.06 203 PHE A N 1
ATOM 1540 C CA . PHE A 1 203 ? -4.938 6.994 -4.998 1.00 97.06 203 PHE A CA 1
ATOM 1541 C C . PHE A 1 203 ? -5.324 5.776 -4.167 1.00 97.06 203 PHE A C 1
ATOM 1543 O O . PHE A 1 203 ? -5.372 4.650 -4.676 1.00 97.06 203 PHE A O 1
ATOM 1550 N N . ALA A 1 204 ? -5.608 5.994 -2.887 1.00 98.00 204 ALA A N 1
ATOM 1551 C CA . ALA A 1 204 ? -6.097 4.951 -2.008 1.00 98.00 204 ALA A CA 1
ATOM 1552 C C . ALA A 1 204 ? -7.216 5.464 -1.110 1.00 98.00 204 ALA A C 1
ATOM 1554 O O . ALA A 1 204 ? -7.268 6.631 -0.746 1.00 98.00 204 ALA A O 1
ATOM 1555 N N . ARG A 1 205 ? -8.101 4.561 -0.710 1.00 97.62 205 ARG A N 1
ATOM 1556 C CA . ARG A 1 205 ? -9.234 4.865 0.149 1.00 97.62 205 ARG A CA 1
ATOM 1557 C C . ARG A 1 205 ? -9.210 3.969 1.378 1.00 97.62 205 ARG A C 1
ATOM 1559 O O . ARG A 1 205 ? -9.064 2.750 1.271 1.00 97.62 205 ARG A O 1
ATOM 1566 N N . LEU A 1 206 ? -9.312 4.592 2.547 1.00 97.94 206 LEU A N 1
ATOM 1567 C CA . LEU A 1 206 ? -9.446 3.934 3.843 1.00 97.94 206 LEU A CA 1
ATOM 1568 C C . LEU A 1 206 ? -10.926 3.833 4.182 1.00 97.94 206 LEU A C 1
ATOM 1570 O O . LEU A 1 206 ? -11.599 4.857 4.220 1.00 97.94 206 LEU A O 1
ATOM 1574 N N . TYR A 1 207 ? -11.406 2.627 4.458 1.00 97.06 207 TYR A N 1
ATOM 1575 C CA . TYR A 1 207 ? -12.795 2.376 4.824 1.00 97.06 207 TYR A CA 1
ATOM 1576 C C . TYR A 1 207 ? -12.888 2.083 6.317 1.00 97.06 207 TYR A C 1
ATOM 1578 O O . TYR A 1 207 ? -12.178 1.207 6.823 1.00 97.06 207 TYR A O 1
ATOM 1586 N N . LEU A 1 208 ? -13.763 2.804 7.013 1.00 97.19 208 LEU A N 1
ATOM 1587 C CA . LEU A 1 208 ? -14.094 2.589 8.415 1.00 97.19 208 LEU A CA 1
ATOM 1588 C C . LEU A 1 208 ? -15.568 2.212 8.543 1.00 97.19 208 LEU A C 1
ATOM 1590 O O . LEU A 1 208 ? -16.399 2.660 7.757 1.00 97.19 208 LEU A O 1
ATOM 1594 N N . THR A 1 209 ? -15.886 1.448 9.574 1.00 96.38 209 THR A N 1
ATOM 1595 C CA . THR A 1 209 ? -17.263 1.174 9.998 1.00 96.38 209 THR A CA 1
ATOM 1596 C C . THR A 1 209 ? -17.420 1.560 11.451 1.00 96.38 209 THR A C 1
ATOM 1598 O O . THR A 1 209 ? -16.466 1.408 12.226 1.00 96.38 209 THR A O 1
ATOM 1601 N N . LYS A 1 210 ? -18.608 1.998 11.850 1.00 96.25 210 LYS A N 1
ATOM 1602 C CA . LYS A 1 210 ? -18.915 2.153 13.269 1.00 96.25 210 LYS A CA 1
ATOM 1603 C C . LYS A 1 210 ? -18.835 0.796 13.975 1.00 96.25 210 LYS A C 1
ATOM 1605 O O . LYS A 1 210 ? -19.086 -0.249 13.376 1.00 96.25 210 LYS A O 1
ATOM 1610 N N . VAL A 1 211 ? -18.422 0.792 15.241 1.00 94.56 211 VAL A N 1
ATOM 1611 C CA . VAL A 1 211 ? -18.273 -0.457 16.010 1.00 94.56 211 VAL A CA 1
ATOM 1612 C C . VAL A 1 211 ? -19.629 -1.139 16.229 1.00 94.56 211 VAL A C 1
ATOM 1614 O O . VAL A 1 211 ? -19.701 -2.361 16.127 1.00 94.56 211 VAL A O 1
ATOM 1617 N N . ASP A 1 212 ? -20.685 -0.351 16.444 1.00 93.75 212 ASP A N 1
ATOM 1618 C CA . ASP A 1 212 ? -22.035 -0.840 16.765 1.00 93.75 212 ASP A CA 1
ATOM 1619 C C . ASP A 1 212 ? -22.968 -0.954 15.544 1.00 93.75 212 ASP A C 1
ATOM 1621 O O . ASP A 1 212 ? -24.082 -1.458 15.668 1.00 93.75 212 ASP A O 1
ATOM 1625 N N . ASP A 1 213 ? -22.541 -0.475 14.371 1.00 92.12 213 ASP A N 1
ATOM 1626 C CA . ASP A 1 213 ? -23.318 -0.536 13.129 1.00 92.12 213 ASP A CA 1
ATOM 1627 C C . ASP A 1 213 ? -22.384 -0.669 11.921 1.00 92.12 213 ASP A C 1
ATOM 1629 O O . ASP A 1 213 ? -21.729 0.285 11.500 1.00 92.12 213 ASP A O 1
ATOM 1633 N N . GLU A 1 214 ? -22.317 -1.869 11.346 1.00 86.12 214 GLU A N 1
ATOM 1634 C CA . GLU A 1 214 ? -21.463 -2.131 10.184 1.00 86.12 214 GLU A CA 1
ATOM 1635 C C . GLU A 1 214 ? -21.990 -1.502 8.887 1.00 86.12 214 GLU A C 1
ATOM 1637 O O . GLU A 1 214 ? -21.231 -1.396 7.918 1.00 86.12 214 GLU A O 1
ATOM 1642 N N . ASN A 1 215 ? -23.255 -1.067 8.860 1.00 87.31 215 ASN A N 1
ATOM 1643 C CA . ASN A 1 215 ? -23.823 -0.350 7.720 1.00 87.31 215 ASN A CA 1
ATOM 1644 C C . ASN A 1 215 ? -23.415 1.128 7.720 1.00 87.31 215 ASN A C 1
ATOM 1646 O O . ASN A 1 215 ? -23.383 1.750 6.656 1.00 87.31 215 ASN A O 1
ATOM 1650 N N . ASP A 1 216 ? -23.048 1.678 8.882 1.00 89.88 216 ASP A N 1
ATOM 1651 C CA . ASP A 1 216 ? -22.489 3.023 9.005 1.00 89.88 216 ASP A CA 1
ATOM 1652 C C . ASP A 1 216 ? -21.011 3.009 8.584 1.00 89.88 216 ASP A C 1
ATOM 1654 O O . ASP A 1 216 ? -20.083 2.821 9.382 1.00 89.88 216 ASP A O 1
ATOM 1658 N N . CYS A 1 217 ? -20.813 3.125 7.270 1.00 89.38 217 CYS A N 1
ATOM 1659 C CA . CYS A 1 217 ? -19.514 3.164 6.618 1.00 89.38 217 CYS A CA 1
ATOM 1660 C C . CYS A 1 217 ? -19.100 4.607 6.312 1.00 89.38 217 CYS A C 1
ATOM 1662 O O . CYS A 1 217 ? -19.814 5.341 5.630 1.00 89.38 217 CYS A O 1
ATOM 1664 N N . VAL A 1 218 ? -17.876 4.970 6.692 1.00 93.69 218 VAL A N 1
ATOM 1665 C CA . VAL A 1 218 ? -17.222 6.207 6.243 1.00 93.69 218 VAL A CA 1
ATOM 1666 C C . VAL A 1 218 ? -15.926 5.870 5.523 1.00 93.69 218 VAL A C 1
ATOM 1668 O O . VAL A 1 218 ? -15.297 4.843 5.791 1.00 93.69 218 VAL A O 1
ATOM 1671 N N . SER A 1 219 ? -15.490 6.733 4.610 1.00 94.69 219 SER A N 1
ATOM 1672 C CA . SER A 1 219 ? -14.197 6.547 3.961 1.00 94.69 219 SER A CA 1
ATOM 1673 C C . SER A 1 219 ? -13.414 7.840 3.812 1.00 94.69 219 SER A C 1
ATOM 1675 O O . SER A 1 219 ? -13.972 8.936 3.803 1.00 94.69 219 SER A O 1
ATOM 1677 N N . PHE A 1 220 ? -12.098 7.687 3.698 1.00 96.19 220 PHE A N 1
ATOM 1678 C CA . PHE A 1 220 ? -11.151 8.785 3.557 1.00 96.19 220 PHE A CA 1
ATOM 1679 C C . PHE A 1 220 ? -10.252 8.534 2.356 1.00 96.19 220 PHE A C 1
ATOM 1681 O O . PHE A 1 220 ? -9.695 7.443 2.218 1.00 96.19 220 PHE A O 1
ATOM 1688 N N . ASP A 1 221 ? -10.097 9.547 1.507 1.00 96.25 221 ASP A N 1
ATOM 1689 C CA . ASP A 1 221 ? -9.068 9.544 0.470 1.00 96.25 221 ASP A CA 1
ATOM 1690 C C . ASP A 1 221 ? -7.698 9.782 1.114 1.00 96.25 221 ASP A C 1
ATOM 1692 O O . ASP A 1 221 ? -7.527 10.693 1.927 1.00 96.25 221 ASP A O 1
ATOM 1696 N N . LEU A 1 222 ? -6.735 8.928 0.787 1.00 96.75 222 LEU A N 1
ATOM 1697 C CA . LEU A 1 222 ? -5.390 8.926 1.342 1.00 96.75 222 LEU A CA 1
ATOM 1698 C C . LEU A 1 222 ? -4.371 8.598 0.252 1.00 96.75 222 LEU A C 1
ATOM 1700 O O . LEU A 1 222 ? -4.636 7.890 -0.720 1.00 96.75 222 LEU A O 1
ATOM 1704 N N . ARG A 1 223 ? -3.126 9.017 0.481 1.00 97.31 223 ARG A N 1
ATOM 1705 C CA . ARG A 1 223 ? -2.006 8.457 -0.278 1.00 97.31 223 ARG A CA 1
ATOM 1706 C C . ARG A 1 223 ? -1.874 6.964 0.050 1.00 97.31 223 ARG A C 1
ATOM 1708 O O . ARG A 1 223 ? -1.986 6.600 1.228 1.00 97.31 223 ARG A O 1
ATOM 1715 N N . PRO A 1 224 ? -1.537 6.103 -0.926 1.00 97.94 224 PRO A N 1
ATOM 1716 C CA . PRO A 1 224 ? -1.396 4.669 -0.686 1.00 97.94 224 PRO A CA 1
ATOM 1717 C C . PRO A 1 224 ? -0.420 4.333 0.439 1.00 97.94 224 PRO A C 1
ATOM 1719 O O . PRO A 1 224 ? -0.713 3.474 1.263 1.00 97.94 224 PRO A O 1
ATOM 1722 N N . SER A 1 225 ? 0.702 5.053 0.543 1.00 97.81 225 SER A N 1
ATOM 1723 C CA . SER A 1 225 ? 1.695 4.836 1.601 1.00 97.81 225 SER A CA 1
ATOM 1724 C C . SER A 1 225 ? 1.119 4.978 3.009 1.00 97.81 225 SER A C 1
ATOM 1726 O O . SER A 1 225 ? 1.487 4.222 3.907 1.00 97.81 225 SER A O 1
ATOM 1728 N N . ASP A 1 226 ? 0.221 5.945 3.202 1.00 98.00 226 ASP A N 1
ATOM 1729 C CA . ASP A 1 226 ? -0.396 6.228 4.495 1.00 98.00 226 ASP A CA 1
ATOM 1730 C C . ASP A 1 226 ? -1.505 5.218 4.791 1.00 98.00 226 ASP A C 1
ATOM 1732 O O . ASP A 1 226 ? -1.543 4.647 5.882 1.00 98.00 226 ASP A O 1
ATOM 1736 N N . ALA A 1 227 ? -2.346 4.925 3.795 1.00 98.38 227 ALA A N 1
ATOM 1737 C CA . ALA A 1 227 ? -3.412 3.939 3.917 1.00 98.38 227 ALA A CA 1
ATOM 1738 C C . ALA A 1 227 ? -2.853 2.542 4.251 1.00 98.38 227 ALA A C 1
ATOM 1740 O O . ALA A 1 227 ? -3.289 1.910 5.212 1.00 98.38 227 ALA A O 1
ATOM 1741 N N . ILE A 1 228 ? -1.813 2.095 3.541 1.00 98.50 228 ILE A N 1
ATOM 1742 C CA . ILE A 1 228 ? -1.137 0.811 3.786 1.00 98.50 228 ILE A CA 1
ATOM 1743 C C . ILE A 1 228 ? -0.528 0.762 5.197 1.00 98.50 228 ILE A C 1
ATOM 1745 O O . ILE A 1 228 ? -0.670 -0.235 5.906 1.00 98.50 228 ILE A O 1
ATOM 1749 N N . ASN A 1 229 ? 0.107 1.848 5.651 1.00 98.19 229 ASN A N 1
ATOM 1750 C CA . ASN A 1 229 ? 0.670 1.923 7.002 1.00 98.19 229 ASN A CA 1
ATOM 1751 C C . ASN A 1 229 ? -0.393 1.797 8.105 1.00 98.19 229 ASN A C 1
ATOM 1753 O O . ASN A 1 229 ? -0.122 1.180 9.145 1.00 98.19 229 ASN A O 1
ATOM 1757 N N . ILE A 1 230 ? -1.574 2.385 7.894 1.00 98.50 230 ILE A N 1
ATOM 1758 C CA . ILE A 1 230 ? -2.726 2.245 8.793 1.00 98.50 230 ILE A CA 1
ATOM 1759 C C . ILE A 1 230 ? -3.241 0.803 8.745 1.00 98.50 230 ILE A C 1
ATOM 1761 O O . ILE A 1 230 ? -3.421 0.194 9.802 1.00 98.50 230 ILE A O 1
ATOM 1765 N N . ALA A 1 231 ? -3.396 0.232 7.547 1.00 98.44 231 ALA A N 1
ATOM 1766 C CA . ALA A 1 231 ? -3.909 -1.120 7.353 1.00 98.44 231 ALA A CA 1
ATOM 1767 C C . ALA A 1 231 ? -3.082 -2.177 8.097 1.00 98.44 231 ALA A C 1
ATOM 1769 O O . ALA A 1 231 ? -3.638 -2.979 8.846 1.00 98.44 231 ALA A O 1
ATOM 1770 N N . VAL A 1 232 ? -1.748 -2.116 7.992 1.00 98.00 232 VAL A N 1
ATOM 1771 C CA . VAL A 1 232 ? -0.841 -3.042 8.698 1.00 98.00 232 VAL A CA 1
ATOM 1772 C C . VAL A 1 232 ? -0.998 -2.957 10.218 1.00 98.00 232 VAL A C 1
ATOM 1774 O O . VAL A 1 232 ? -1.044 -3.980 10.897 1.00 98.00 232 VAL A O 1
ATOM 1777 N N . ARG A 1 233 ? -1.130 -1.749 10.779 1.00 97.44 233 ARG A N 1
ATOM 1778 C CA . ARG A 1 233 ? -1.279 -1.542 12.236 1.00 97.44 233 ARG A CA 1
ATOM 1779 C C . ARG A 1 233 ? -2.659 -1.933 12.765 1.00 97.44 233 ARG A C 1
ATOM 1781 O O . ARG A 1 233 ? -2.797 -2.258 13.952 1.00 97.44 233 ARG A O 1
ATOM 1788 N N . CYS A 1 234 ? -3.666 -1.873 11.900 1.00 97.38 234 CYS A N 1
ATOM 1789 C CA . CYS A 1 234 ? -5.030 -2.301 12.196 1.00 97.38 234 CYS A CA 1
ATOM 1790 C C . CYS A 1 234 ? -5.264 -3.779 11.859 1.00 97.38 234 CYS A C 1
ATOM 1792 O O . CYS A 1 234 ? -6.270 -4.328 12.287 1.00 97.38 234 CYS A O 1
ATOM 1794 N N . LYS A 1 235 ? -4.315 -4.431 11.170 1.00 97.19 235 LYS A N 1
ATOM 1795 C CA . LYS A 1 235 ? -4.395 -5.826 10.710 1.00 97.19 235 LYS A CA 1
ATOM 1796 C C . LYS A 1 235 ? -5.618 -6.082 9.823 1.00 97.19 235 LYS A C 1
ATOM 1798 O O . LYS A 1 235 ? -6.324 -7.068 10.001 1.00 97.19 235 LYS A O 1
ATOM 1803 N N . VAL A 1 236 ? -5.858 -5.177 8.879 1.00 98.19 236 VAL A N 1
ATOM 1804 C CA . VAL A 1 236 ? -6.984 -5.251 7.937 1.00 98.19 236 VAL A CA 1
ATOM 1805 C C . VAL A 1 236 ? -6.503 -5.536 6.512 1.00 98.19 236 VAL A C 1
ATOM 1807 O O . VAL A 1 236 ? -5.336 -5.272 6.205 1.00 98.19 236 VAL A O 1
ATOM 1810 N N . PRO A 1 237 ? -7.380 -6.033 5.623 1.00 98.31 237 PRO A N 1
ATOM 1811 C CA . PRO A 1 237 ? -7.024 -6.300 4.236 1.00 98.31 237 PRO A CA 1
ATOM 1812 C C . PRO A 1 237 ? -6.577 -5.046 3.477 1.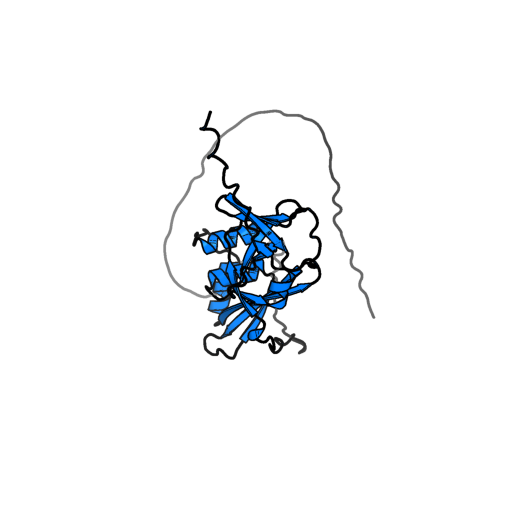00 98.31 237 PRO A C 1
ATOM 1814 O O . PRO A 1 237 ? -7.152 -3.962 3.630 1.00 98.31 237 PRO A O 1
ATOM 1817 N N . ILE A 1 238 ? -5.583 -5.228 2.607 1.00 98.69 238 ILE A N 1
ATOM 1818 C CA . ILE A 1 238 ? -5.192 -4.256 1.585 1.00 98.69 238 ILE A CA 1
ATOM 1819 C C . ILE A 1 238 ? -5.613 -4.827 0.240 1.00 98.69 238 ILE A C 1
ATOM 1821 O O . ILE A 1 238 ? -5.175 -5.909 -0.154 1.00 98.69 238 ILE A O 1
ATOM 1825 N N . GLN A 1 239 ? -6.451 -4.084 -0.462 1.00 98.62 239 GLN A N 1
ATOM 1826 C CA . GLN A 1 239 ? -6.991 -4.451 -1.755 1.00 98.62 239 GLN A CA 1
ATOM 1827 C C . GLN A 1 239 ? -6.476 -3.515 -2.843 1.00 98.62 239 GLN A C 1
ATOM 1829 O O . GLN A 1 239 ? -6.241 -2.332 -2.601 1.00 98.62 239 GLN A O 1
ATOM 1834 N N . VAL A 1 240 ? -6.327 -4.032 -4.054 1.00 98.50 240 VAL A N 1
ATOM 1835 C CA . VAL A 1 240 ? -5.926 -3.256 -5.230 1.00 98.50 240 VAL A CA 1
ATOM 1836 C C . VAL A 1 240 ? -6.951 -3.475 -6.328 1.00 98.50 240 VAL A C 1
ATOM 1838 O O . VAL A 1 240 ? -7.442 -4.588 -6.508 1.00 98.50 240 VAL A O 1
ATOM 1841 N N . ASN A 1 241 ? -7.310 -2.410 -7.039 1.00 97.69 241 ASN A N 1
ATOM 1842 C CA . ASN A 1 241 ? -8.175 -2.517 -8.203 1.00 97.69 241 ASN A CA 1
ATOM 1843 C C . ASN A 1 241 ? -7.522 -3.425 -9.265 1.00 97.69 241 ASN A C 1
ATOM 1845 O O . ASN A 1 241 ? -6.353 -3.252 -9.608 1.00 97.69 241 ASN A O 1
ATOM 1849 N N . LYS A 1 242 ? -8.268 -4.395 -9.797 1.00 96.12 242 LYS A N 1
ATOM 1850 C CA . LYS A 1 242 ? -7.764 -5.406 -10.738 1.00 96.12 242 LYS A CA 1
ATOM 1851 C C . LYS A 1 242 ? -7.270 -4.801 -12.047 1.00 96.12 242 LYS A C 1
ATOM 1853 O O . LYS A 1 242 ? -6.254 -5.252 -12.566 1.00 96.12 242 LYS A O 1
ATOM 1858 N N . PHE A 1 243 ? -7.957 -3.782 -12.569 1.00 94.12 243 PHE A N 1
ATOM 1859 C CA . PHE A 1 243 ? -7.520 -3.096 -13.785 1.00 94.12 243 PHE A CA 1
ATOM 1860 C C . PHE A 1 243 ? -6.173 -2.413 -13.554 1.00 94.12 243 PHE A C 1
ATOM 1862 O O . PHE A 1 243 ? -5.251 -2.623 -14.335 1.00 94.12 243 PHE A O 1
ATOM 1869 N N . LEU A 1 244 ? -6.039 -1.693 -12.436 1.00 94.56 244 LEU A N 1
ATOM 1870 C CA . LEU A 1 244 ? -4.785 -1.060 -12.028 1.00 94.56 244 LEU A CA 1
ATOM 1871 C C . LEU A 1 244 ? -3.655 -2.084 -11.830 1.00 94.56 244 LEU A C 1
ATOM 1873 O O . LEU A 1 244 ? -2.544 -1.898 -12.318 1.00 94.56 244 LEU A O 1
ATOM 1877 N N . ALA A 1 245 ? -3.936 -3.183 -11.125 1.00 95.25 245 ALA A N 1
ATOM 1878 C CA . ALA A 1 245 ? -2.968 -4.253 -10.901 1.00 95.25 245 ALA A CA 1
ATOM 1879 C C . ALA A 1 245 ? -2.510 -4.883 -12.223 1.00 95.25 245 ALA A C 1
ATOM 1881 O O . ALA A 1 245 ? -1.332 -5.183 -12.389 1.00 95.25 245 ALA A O 1
ATOM 1882 N N . HIS A 1 246 ? -3.421 -5.060 -13.179 1.00 93.81 246 HIS A N 1
ATOM 1883 C CA . HIS A 1 246 ? -3.095 -5.598 -14.492 1.00 93.81 246 HIS A CA 1
ATOM 1884 C C . HIS A 1 246 ? -2.320 -4.598 -15.364 1.00 93.81 246 HIS A C 1
ATOM 1886 O O . HIS A 1 246 ? -1.378 -4.998 -16.052 1.00 93.81 246 HIS A O 1
ATOM 1892 N N . SER A 1 247 ? -2.708 -3.319 -15.369 1.00 91.38 247 SER A N 1
ATOM 1893 C CA . SER A 1 247 ? -2.090 -2.296 -16.217 1.00 91.38 247 SER A CA 1
ATOM 1894 C C . SER A 1 247 ? -0.674 -1.951 -15.765 1.00 91.38 247 SER A C 1
ATOM 1896 O O . SER A 1 247 ? 0.231 -1.893 -16.597 1.00 91.38 247 SER A O 1
ATOM 1898 N N . ASP A 1 248 ? -0.483 -1.786 -14.456 1.00 91.75 248 ASP A N 1
ATOM 1899 C CA . ASP A 1 248 ? 0.739 -1.214 -13.881 1.00 91.75 248 ASP A CA 1
ATOM 1900 C C . ASP A 1 248 ? 1.588 -2.269 -13.158 1.00 91.75 248 ASP A C 1
ATOM 1902 O O . ASP A 1 248 ? 2.746 -2.028 -12.809 1.00 91.75 248 ASP A O 1
ATOM 1906 N N . GLY A 1 249 ? 1.021 -3.456 -12.935 1.00 92.38 249 GLY A N 1
ATOM 1907 C CA . GLY A 1 249 ? 1.713 -4.565 -12.303 1.00 92.38 249 GLY A CA 1
ATOM 1908 C C . GLY A 1 249 ? 2.878 -5.094 -13.132 1.00 92.38 249 GLY A C 1
ATOM 1909 O O . GLY A 1 249 ? 2.964 -4.959 -14.355 1.00 92.38 249 GLY A O 1
ATOM 1910 N N . MET A 1 250 ? 3.789 -5.751 -12.430 1.00 91.62 250 MET A N 1
ATOM 1911 C CA . MET A 1 250 ? 5.023 -6.307 -12.956 1.00 91.62 250 MET A CA 1
ATOM 1912 C C . MET A 1 250 ? 5.095 -7.800 -12.652 1.00 91.62 250 MET A C 1
ATOM 1914 O O . MET A 1 250 ? 4.646 -8.253 -11.598 1.00 91.62 250 MET A O 1
ATOM 1918 N N . LYS A 1 251 ? 5.691 -8.570 -13.560 1.00 92.12 251 LYS A N 1
ATOM 1919 C CA . LYS A 1 251 ? 5.944 -10.004 -13.385 1.00 92.12 251 LYS A CA 1
ATOM 1920 C C . LYS A 1 251 ? 7.419 -10.241 -13.134 1.00 92.12 251 LYS A C 1
ATOM 1922 O O . LYS A 1 251 ? 8.260 -9.676 -13.829 1.00 92.12 251 LYS A O 1
ATOM 1927 N N . VAL A 1 252 ? 7.731 -11.098 -12.167 1.00 91.56 252 VAL A N 1
ATOM 1928 C CA . VAL A 1 252 ? 9.111 -11.519 -11.905 1.00 91.56 252 VAL A CA 1
ATOM 1929 C C . VAL A 1 252 ? 9.618 -12.320 -13.104 1.00 91.56 252 VAL A C 1
ATOM 1931 O O . VAL A 1 252 ? 8.990 -13.291 -13.520 1.00 91.56 252 VAL A O 1
ATOM 1934 N N . VAL A 1 253 ? 10.758 -11.911 -13.652 1.00 89.00 253 VAL A N 1
ATOM 1935 C CA . VAL A 1 253 ? 11.452 -12.620 -14.726 1.00 89.00 253 VAL A CA 1
ATOM 1936 C C . VAL A 1 253 ? 12.518 -13.484 -14.075 1.00 89.00 253 VAL A C 1
ATOM 1938 O O . VAL A 1 253 ? 13.482 -12.977 -13.491 1.00 89.00 253 VAL A O 1
ATOM 1941 N N . GLU A 1 254 ? 12.357 -14.802 -14.157 1.00 75.75 254 GLU A N 1
ATOM 1942 C CA . GLU A 1 254 ? 13.417 -15.703 -13.727 1.00 75.75 254 GLU A CA 1
ATOM 1943 C C . GLU A 1 254 ? 14.652 -15.467 -14.594 1.00 75.75 254 GLU A C 1
ATOM 1945 O O . GLU A 1 254 ? 14.630 -15.556 -15.822 1.00 75.75 254 GLU A O 1
ATOM 1950 N N . SER A 1 255 ? 15.766 -15.155 -13.937 1.00 56.34 255 SER A N 1
ATOM 1951 C CA . SER A 1 255 ? 17.063 -15.228 -14.593 1.00 56.34 255 SER A CA 1
ATOM 1952 C C . SER A 1 255 ? 17.271 -16.693 -14.936 1.00 56.34 255 SER A C 1
ATOM 1954 O O . SER A 1 255 ? 17.312 -17.504 -14.010 1.00 56.34 255 SER A O 1
ATOM 1956 N N . ALA A 1 256 ? 17.395 -17.044 -16.219 1.00 45.09 256 ALA A N 1
ATOM 1957 C CA . ALA A 1 256 ? 17.841 -18.375 -16.601 1.00 45.09 256 ALA A CA 1
ATOM 1958 C C . ALA A 1 256 ? 19.085 -18.688 -15.762 1.00 45.09 256 ALA A C 1
ATOM 1960 O O . ALA A 1 256 ? 20.122 -18.036 -15.912 1.00 45.09 256 ALA A O 1
ATOM 1961 N N . LYS A 1 257 ? 18.961 -19.617 -14.804 1.00 41.38 257 LYS A N 1
ATOM 1962 C CA . LYS A 1 257 ? 20.119 -20.145 -14.089 1.00 41.38 257 LYS A CA 1
ATOM 1963 C C . LYS A 1 257 ? 21.090 -20.556 -15.182 1.00 41.38 257 LYS A C 1
ATOM 1965 O O . LYS A 1 257 ? 20.740 -21.402 -16.006 1.00 41.38 257 LYS A O 1
ATOM 1970 N N . LEU A 1 258 ? 22.284 -19.968 -15.195 1.00 41.38 258 LEU A N 1
ATOM 1971 C CA . LEU A 1 258 ? 23.414 -20.560 -15.887 1.00 41.38 258 LEU A CA 1
ATOM 1972 C C . LEU A 1 258 ? 23.554 -21.954 -15.260 1.00 41.38 258 LEU A C 1
ATOM 1974 O O . LEU A 1 258 ? 24.114 -22.103 -14.175 1.00 41.38 258 LEU A O 1
ATOM 1978 N N . ARG A 1 259 ? 22.943 -22.975 -15.873 1.00 37.19 259 ARG A N 1
ATOM 1979 C CA . ARG A 1 259 ? 23.313 -24.362 -15.620 1.00 37.19 259 ARG A CA 1
ATOM 1980 C C . ARG A 1 259 ? 24.753 -24.413 -16.084 1.00 37.19 259 ARG A C 1
ATOM 1982 O O . ARG A 1 259 ? 25.018 -24.412 -17.284 1.00 37.19 259 ARG A O 1
ATOM 1989 N N . SER A 1 260 ? 25.665 -24.312 -15.129 1.00 41.62 260 SER A N 1
ATOM 1990 C CA . SER A 1 260 ? 27.086 -24.495 -15.333 1.00 41.62 260 SER A CA 1
ATOM 1991 C C . SER A 1 260 ? 27.272 -25.756 -16.172 1.00 41.62 260 SER A C 1
ATOM 1993 O O . SER A 1 260 ? 26.999 -26.869 -15.725 1.00 41.62 260 SER A O 1
ATOM 1995 N N . ARG A 1 261 ? 27.700 -25.578 -17.424 1.00 44.97 261 ARG A N 1
ATOM 1996 C CA . ARG A 1 261 ? 28.303 -26.644 -18.220 1.00 44.97 261 ARG A CA 1
ATOM 1997 C C . ARG A 1 261 ? 29.637 -26.981 -17.556 1.00 44.97 261 ARG A C 1
ATOM 1999 O O . ARG A 1 261 ? 30.681 -26.499 -17.967 1.00 44.97 261 ARG A O 1
ATOM 2006 N N . VAL A 1 262 ? 29.585 -27.768 -16.490 1.00 47.72 262 VAL A N 1
ATOM 2007 C CA . VAL A 1 262 ? 30.735 -28.499 -15.960 1.00 47.72 262 VAL A CA 1
ATOM 2008 C C . VAL A 1 262 ? 30.353 -29.961 -16.080 1.00 47.72 262 VAL A C 1
ATOM 2010 O O . VAL A 1 262 ? 29.810 -30.518 -15.140 1.00 47.72 262 VAL A O 1
ATOM 2013 N N . LEU A 1 263 ? 30.502 -30.512 -17.288 1.00 50.53 263 LEU A N 1
ATOM 2014 C CA . LEU A 1 263 ? 30.537 -31.948 -17.607 1.00 50.53 263 LEU A CA 1
ATOM 2015 C C . LEU A 1 263 ? 30.727 -32.099 -19.129 1.00 50.53 263 LEU A C 1
ATOM 2017 O O . LEU A 1 263 ? 29.776 -32.360 -19.853 1.00 50.53 263 LEU A O 1
ATOM 2021 N N . GLN A 1 264 ? 31.948 -31.829 -19.609 1.00 46.75 264 GLN A N 1
ATOM 2022 C CA . GLN A 1 264 ? 32.605 -32.490 -20.757 1.00 46.75 264 GLN A CA 1
ATOM 2023 C C . GLN A 1 264 ? 33.958 -31.810 -21.054 1.00 46.75 264 GLN A C 1
ATOM 2025 O O . GLN A 1 264 ? 34.153 -31.180 -22.083 1.00 46.75 264 GLN A O 1
ATOM 2030 N N . MET A 1 265 ? 34.909 -31.917 -20.124 1.00 44.97 265 MET A N 1
ATOM 2031 C CA . MET A 1 265 ? 36.349 -31.866 -20.442 1.00 44.97 265 MET A CA 1
ATOM 2032 C C . MET A 1 265 ? 37.100 -32.900 -19.594 1.00 44.97 265 MET A C 1
ATOM 2034 O O . MET A 1 265 ? 38.144 -32.627 -19.018 1.00 44.97 265 MET A O 1
ATOM 2038 N N . VAL A 1 266 ? 36.535 -34.104 -19.498 1.00 46.31 266 VAL A N 1
ATOM 2039 C CA . VAL A 1 266 ? 37.283 -35.305 -19.116 1.00 46.31 266 VAL A CA 1
ATOM 2040 C C . VAL A 1 266 ? 36.902 -36.362 -20.140 1.00 46.31 266 VAL A C 1
ATOM 2042 O O . VAL A 1 266 ? 35.890 -37.035 -19.987 1.00 46.31 266 VAL A O 1
ATOM 2045 N N . ASN A 1 267 ? 37.609 -36.335 -21.265 1.00 43.59 267 ASN A N 1
ATOM 2046 C CA . ASN A 1 267 ? 37.804 -37.442 -22.201 1.00 43.59 267 ASN A CA 1
ATOM 2047 C C . ASN A 1 267 ? 38.763 -36.954 -23.295 1.00 43.59 267 ASN A C 1
ATOM 2049 O O . ASN A 1 267 ? 38.338 -36.668 -24.413 1.00 43.59 267 ASN A O 1
ATOM 2053 N N . ILE A 1 268 ? 40.036 -36.810 -22.923 1.00 47.53 268 ILE A N 1
ATOM 2054 C CA . ILE A 1 268 ? 41.205 -37.094 -23.766 1.00 47.53 268 ILE A CA 1
ATOM 2055 C C . ILE A 1 268 ? 42.226 -37.754 -22.844 1.00 47.53 268 ILE A C 1
ATOM 2057 O O . ILE A 1 268 ? 42.411 -37.207 -21.731 1.00 47.53 268 ILE A O 1
#

Sequence (268 aa):
MSALQGPVVCPSVRGKQGGVHAVPTVDGPLMKAKIHRSGIWGLKGINSHRVRVRNQRGSKIVTCSFSSSSNGNGSMAESFNENDSDYVNSSIVEAVEVKSGPDGFVIKMRDGKHLRCAHNNPQGGHLPDYAPHPAIVLKMEDGTGLLLPIIVLEMPSVLLMAAMRNVQIARPTMYNVVKEMIDKMGYKVKLVRVTKRIHEAYFARLYLTKVDDENDCVSFDLRPSDAINIAVRCKVPIQVNKFLAHSDGMKVVESAKLRSRVLQMVNI

Organism: NCBI:txid347529

Secondary structure (DSSP, 8-state):
---------PPPP----------------------------------------------------------S-----------GGGEEEEEEE-EEEEEEETTEEEEEETTS-EEEEEESSTTS--------EEEEEEEESSSS--EEEEE--HHHHHHHHHHHTTPPPSS--HHHHHHHHHHHTTEEEEEEEEEEEETTEEEEEEEEEESS-TT-EEEEEE-HHHHHHHHHHHT--EEEEHHHHHHH-EEE----------SSS---

Foldseek 3Di:
DDDDDDDDDDDDDDDDDDDDDDDDDDDDDDDDDDDDDDDDDDDDDDDDDDDDDDDDDDDPPPDDDPPPPPPPPPPDQPDDPDDPVQKFFWDWFQFFWWFADPQGIWTQHPVRDTFHWHALDPVLDRDPGDDIAGWTWIATPPPPRWIFTDGDHNVLNVLLNCLLVVNDDPDDDPLNVVCVVCVVVQKAWAEKEQEDDDPNFTKMKTWIAGNVGRVRIHIDIDRPSSNSSNCSNSVHTYMYRNVCSNSRIIHGDDDPPPPPPPPPPPDD

pLDDT: mean 72.99, std 26.98, range [26.72, 98.69]

InterPro domains:
  IPR003729 Bifunctional nuclease domain [PF02577] (136-250)
  IPR003729 Bifunctional nuclease domain [PS51658] (117-252)
  IPR036104 Bifunctional nuclease superfamily [G3DSA:3.10.690.10] (123-260)
  IPR036104 Bifunctional nuclease superfamily [SSF103256] (117-255)

Radius of gyration: 30.19 Å; chains: 1; bounding box: 67×88×76 Å